Protein AF-A0A0G1UXQ9-F1 (afdb_monomer)

Foldseek 3Di:
DLVVLLVVLLVVVLVVLLVQLVVLDQPFCVPVDDDPVVVLVCLLLVLLLQPDVLVLVVLVVVVVVCVVVVHDDDSVVCVVCVRVVSVVSVVSSVSSLSSQAPDQDPDSLVSNVVDDVVVSVSNVVSVVSSVVVVLVSVLVVQLCCCCPVVVDDSVVSNVCSPVVVVVVVVVPPVDDSLVSLLCRLAVVLVVQLVVLVVVCVVCVPDPCNVVSVVSNVSSVCSNVVNVVVVPDDD

Solvent-accessible surface area (backbone atoms only — not comparable to full-atom values): 12904 Å² total; per-residue (Å²): 109,70,68,57,52,38,51,51,45,51,52,51,53,38,50,52,40,30,54,58,7,60,75,62,44,77,75,61,68,85,72,76,73,81,44,77,66,61,71,59,65,56,48,16,45,51,48,41,76,67,67,54,71,83,52,50,61,57,51,52,52,49,47,53,52,25,60,75,68,74,44,94,69,54,68,68,56,51,51,49,51,67,48,50,52,56,52,50,52,52,52,47,34,52,53,7,51,45,18,66,32,93,67,78,47,87,52,65,72,72,33,45,70,90,51,59,68,69,57,53,51,50,53,52,52,48,51,50,52,38,51,52,57,52,46,51,57,55,39,50,53,53,27,47,48,31,34,71,78,65,65,40,56,68,68,59,28,50,49,47,57,62,47,49,63,53,52,42,41,74,73,64,65,69,56,64,58,65,51,38,25,46,46,14,9,43,56,49,14,52,48,49,45,50,53,50,52,51,49,48,68,77,45,74,84,48,91,69,56,72,62,48,55,65,49,43,50,54,28,48,51,37,28,50,50,47,54,52,56,73,73,48,86,129

pLDDT: mean 86.27, std 8.97, range [47.53, 95.19]

Sequence (234 aa):
MAELLGTLAIIFVVFVVIFLGGESGFNAPLFKNLSVASFFLPFGPLLFSFAARVAVSRMVDEEREAKKTSRPFSLKGAIFWGTFVPALVYFLFVLGILGLTDNVTPEALNSLENLPSSLLAIFGILGLVTIWTSYFIIGANFREILTEDKKVRPWIASALVLILPLGLYFAGFRDFLPTLS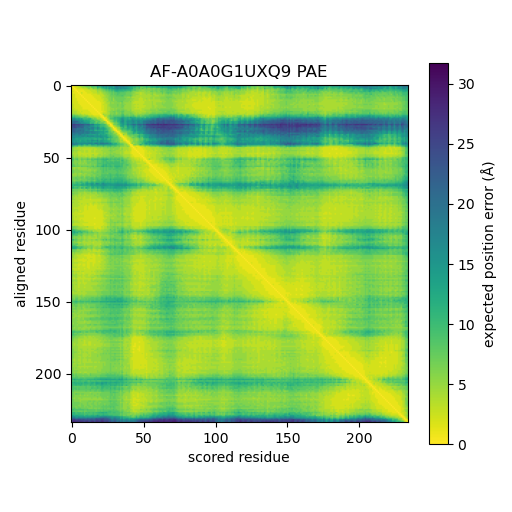FTGSVFLGLEGIFLITIWRRVFPHHPKKWLSWPLYLVFAVALLYALFQMFLPS

Organism: NCBI:txid1618666

Radius of gyration: 20.36 Å; Cα contacts (8 Å, |Δi|>4): 172; chains: 1; bounding box: 52×41×55 Å

Structure (mmCIF, N/CA/C/O backbone):
data_AF-A0A0G1UXQ9-F1
#
_entry.id   AF-A0A0G1UXQ9-F1
#
loop_
_atom_site.group_PDB
_atom_site.id
_atom_site.type_symbol
_atom_site.label_atom_id
_atom_site.label_alt_id
_atom_site.label_comp_id
_atom_site.label_asym_id
_atom_site.label_entity_id
_atom_site.label_seq_id
_atom_site.pdbx_PDB_ins_code
_atom_site.Cartn_x
_atom_site.Cartn_y
_atom_site.Cartn_z
_atom_site.occupancy
_atom_site.B_iso_or_equiv
_atom_site.auth_seq_id
_atom_site.auth_comp_id
_atom_site.auth_asym_id
_atom_site.auth_atom_id
_atom_site.pdbx_PDB_model_num
ATOM 1 N N . MET A 1 1 ? 12.482 -1.733 15.528 1.00 63.41 1 MET A N 1
ATOM 2 C CA . MET A 1 1 ? 13.718 -1.722 14.706 1.00 63.41 1 MET A CA 1
ATOM 3 C C . MET A 1 1 ? 13.472 -2.196 13.275 1.00 63.41 1 MET A C 1
ATOM 5 O O . MET A 1 1 ? 13.884 -1.491 12.369 1.00 63.41 1 MET A O 1
ATOM 9 N N . ALA A 1 2 ? 12.767 -3.313 13.049 1.00 72.06 2 ALA A N 1
ATOM 10 C CA . ALA A 1 2 ? 12.480 -3.812 11.695 1.00 72.06 2 ALA A CA 1
ATOM 11 C C . ALA A 1 2 ? 11.710 -2.812 10.798 1.00 72.06 2 ALA A C 1
ATOM 13 O O . ALA A 1 2 ? 12.084 -2.612 9.650 1.00 72.06 2 ALA A O 1
ATOM 14 N N . GLU A 1 3 ? 10.701 -2.115 11.333 1.00 76.44 3 GLU A N 1
ATOM 15 C CA . GLU A 1 3 ? 9.931 -1.103 10.579 1.00 76.44 3 GLU A CA 1
ATOM 16 C C . GLU A 1 3 ? 10.778 0.118 10.167 1.00 76.44 3 GLU A C 1
ATOM 18 O O . GLU A 1 3 ? 10.623 0.653 9.068 1.00 76.44 3 GLU A O 1
ATOM 23 N N . LEU A 1 4 ? 11.726 0.527 11.021 1.00 83.62 4 LEU A N 1
ATOM 24 C CA . LEU A 1 4 ? 12.665 1.610 10.717 1.00 83.62 4 LEU A CA 1
ATOM 25 C C . LEU A 1 4 ? 13.601 1.201 9.576 1.00 83.62 4 LEU A C 1
ATOM 27 O O . LEU A 1 4 ? 13.821 1.982 8.657 1.00 83.62 4 LEU A O 1
ATOM 31 N N . LEU A 1 5 ? 14.109 -0.034 9.616 1.00 84.69 5 LEU A N 1
ATOM 32 C CA . LEU A 1 5 ? 14.955 -0.582 8.558 1.00 84.69 5 LEU A CA 1
ATOM 33 C C . LEU A 1 5 ? 14.208 -0.627 7.220 1.00 84.69 5 LEU A C 1
ATOM 35 O O . LEU A 1 5 ? 14.744 -0.176 6.213 1.00 84.69 5 LEU A O 1
ATOM 39 N N . GLY A 1 6 ? 12.960 -1.109 7.219 1.00 84.94 6 GLY A N 1
ATOM 40 C CA . GLY A 1 6 ? 12.117 -1.134 6.022 1.00 84.94 6 GLY A CA 1
ATOM 41 C C . GLY A 1 6 ? 11.872 0.265 5.453 1.00 84.94 6 GLY A C 1
ATOM 42 O O . GLY A 1 6 ? 12.016 0.476 4.252 1.00 84.94 6 GLY A O 1
ATOM 43 N N . THR A 1 7 ? 11.581 1.241 6.315 1.00 85.75 7 THR A N 1
ATOM 44 C CA . THR A 1 7 ? 11.391 2.641 5.902 1.00 85.75 7 THR A CA 1
ATOM 45 C C . THR A 1 7 ? 12.666 3.233 5.298 1.00 85.75 7 THR A C 1
ATOM 47 O O . THR A 1 7 ? 12.617 3.836 4.228 1.00 85.75 7 THR A O 1
ATOM 50 N N . LEU A 1 8 ? 13.819 3.033 5.944 1.00 89.62 8 LEU A N 1
ATOM 51 C CA . LEU A 1 8 ? 15.109 3.508 5.438 1.00 89.62 8 LEU A CA 1
ATOM 52 C C . LEU A 1 8 ? 15.476 2.851 4.103 1.00 89.62 8 LEU A C 1
ATOM 54 O O . LEU A 1 8 ? 15.973 3.534 3.212 1.00 89.62 8 LEU A O 1
ATOM 58 N N . ALA A 1 9 ? 15.185 1.559 3.943 1.00 88.75 9 ALA A N 1
ATOM 59 C CA . ALA A 1 9 ? 15.388 0.841 2.692 1.00 88.75 9 ALA A CA 1
ATOM 60 C C . ALA A 1 9 ? 14.552 1.440 1.551 1.00 88.75 9 ALA A C 1
ATOM 62 O O . ALA A 1 9 ? 15.089 1.703 0.479 1.00 88.75 9 ALA A O 1
ATOM 63 N N . ILE A 1 10 ? 13.265 1.719 1.793 1.00 87.75 10 ILE A N 1
ATOM 64 C CA . ILE A 1 10 ? 12.387 2.353 0.798 1.00 87.75 10 ILE A CA 1
ATOM 65 C C . ILE A 1 10 ? 12.909 3.745 0.433 1.00 87.75 10 ILE A C 1
ATOM 67 O O . ILE A 1 10 ? 13.029 4.055 -0.748 1.00 87.75 10 ILE A O 1
ATOM 71 N N . ILE A 1 11 ? 13.261 4.568 1.427 1.00 91.25 11 ILE A N 1
ATOM 72 C CA . ILE A 1 11 ? 13.806 5.912 1.186 1.00 91.25 11 ILE A CA 1
ATOM 73 C C . ILE A 1 11 ? 15.089 5.833 0.358 1.00 91.25 11 ILE A C 1
ATOM 75 O O . ILE A 1 11 ? 15.245 6.606 -0.582 1.00 91.25 11 ILE A O 1
ATOM 79 N N . PHE A 1 12 ? 15.982 4.891 0.669 1.00 91.62 12 PHE A N 1
ATOM 80 C CA . PHE A 1 12 ? 17.214 4.678 -0.084 1.00 91.62 12 PHE A CA 1
ATOM 81 C C . PHE A 1 12 ? 16.938 4.305 -1.545 1.00 91.62 12 PHE A C 1
ATOM 83 O O . PHE A 1 12 ? 17.478 4.944 -2.445 1.00 91.62 12 PHE A O 1
ATOM 90 N N . VAL A 1 13 ? 16.065 3.322 -1.792 1.00 90.88 13 VAL A N 1
ATOM 91 C CA . VAL A 1 13 ? 15.695 2.902 -3.156 1.00 90.88 13 VAL A CA 1
ATOM 92 C C . VAL A 1 13 ? 15.103 4.074 -3.935 1.00 90.88 13 VAL A C 1
ATOM 94 O O . VAL A 1 13 ? 15.535 4.360 -5.048 1.00 90.88 13 VAL A O 1
ATOM 97 N N . VAL A 1 14 ? 14.150 4.788 -3.334 1.00 91.31 14 VAL A N 1
ATOM 98 C CA . VAL A 1 14 ? 13.479 5.926 -3.970 1.00 91.31 14 VAL A CA 1
ATOM 99 C C . VAL A 1 14 ? 14.470 7.050 -4.265 1.00 91.31 14 VAL A C 1
ATOM 101 O O . VAL A 1 14 ? 14.463 7.584 -5.370 1.00 91.31 14 VAL A O 1
ATOM 104 N N . PHE A 1 15 ? 15.356 7.373 -3.322 1.00 92.62 15 PHE A N 1
ATOM 105 C CA . PHE A 1 15 ? 16.394 8.383 -3.514 1.00 92.62 15 PHE A CA 1
ATOM 106 C C . PHE A 1 15 ? 17.307 8.047 -4.696 1.00 92.62 15 PHE A C 1
ATOM 108 O O . PHE A 1 15 ? 17.512 8.896 -5.561 1.00 92.62 15 PHE A O 1
ATOM 115 N N . VAL A 1 16 ? 17.811 6.811 -4.768 1.00 91.44 16 VAL A N 1
ATOM 116 C CA . VAL A 1 16 ? 18.688 6.376 -5.865 1.00 91.44 16 VAL A CA 1
ATOM 117 C C . VAL A 1 16 ? 17.954 6.431 -7.205 1.00 91.44 16 VAL A C 1
ATOM 119 O O . VAL A 1 16 ? 18.496 6.953 -8.174 1.00 91.44 16 VAL A O 1
ATOM 122 N N . VAL A 1 17 ? 16.710 5.949 -7.263 1.00 89.94 17 VAL A N 1
ATOM 123 C CA . VAL A 1 17 ? 15.909 5.948 -8.497 1.00 89.94 17 VAL A CA 1
ATOM 124 C C . VAL A 1 17 ? 15.618 7.370 -8.988 1.00 89.94 17 VAL A C 1
ATOM 126 O O . VAL A 1 17 ? 15.753 7.639 -10.178 1.00 89.94 17 VAL A O 1
ATOM 129 N N . ILE A 1 18 ? 15.279 8.300 -8.090 1.00 90.25 18 ILE A N 1
ATOM 130 C CA . ILE A 1 18 ? 15.064 9.711 -8.450 1.00 90.25 18 ILE A CA 1
ATOM 131 C C . ILE A 1 18 ? 16.361 10.357 -8.929 1.00 90.25 18 ILE A C 1
ATOM 133 O O . ILE A 1 18 ? 16.348 11.077 -9.923 1.00 90.25 18 ILE A O 1
ATOM 137 N N . PHE A 1 19 ? 17.463 10.127 -8.213 1.00 90.69 19 PHE A N 1
ATOM 138 C CA . PHE A 1 19 ? 18.750 10.734 -8.534 1.00 90.69 19 PHE A CA 1
ATOM 139 C C . PHE A 1 19 ? 19.219 10.309 -9.929 1.00 90.69 19 PHE A C 1
ATOM 141 O O . PHE A 1 19 ? 19.486 11.160 -10.772 1.00 90.69 19 PHE A O 1
ATOM 148 N N . LEU A 1 20 ? 19.212 9.002 -10.203 1.00 88.94 20 LEU A N 1
ATOM 149 C CA . LEU A 1 20 ? 19.629 8.464 -11.497 1.00 88.94 20 LEU A CA 1
ATOM 150 C C . LEU A 1 20 ? 18.658 8.848 -12.630 1.00 88.94 20 LEU A C 1
ATOM 152 O O . LEU A 1 20 ? 19.101 9.155 -13.735 1.00 88.94 20 LEU A O 1
ATOM 156 N N . GLY A 1 21 ? 17.347 8.869 -12.360 1.00 85.19 21 GLY A N 1
ATOM 157 C CA . GLY A 1 21 ? 16.332 9.286 -13.336 1.00 85.19 21 GLY A CA 1
ATOM 158 C C . GLY A 1 21 ? 16.363 10.783 -13.659 1.00 85.19 21 GLY A C 1
ATOM 159 O O . GLY A 1 21 ? 16.031 11.190 -14.769 1.00 85.19 21 GLY A O 1
ATOM 160 N N . GLY A 1 22 ? 16.790 11.620 -12.710 1.00 82.69 22 GLY A N 1
ATOM 161 C CA . GLY A 1 22 ? 16.951 13.058 -12.922 1.00 82.69 22 GLY A CA 1
ATOM 162 C C . GLY A 1 22 ? 18.112 13.401 -13.860 1.00 82.69 22 GLY A C 1
ATOM 163 O O . GLY A 1 22 ? 18.009 14.356 -14.630 1.00 82.69 22 GLY A O 1
ATOM 164 N N . GLU A 1 23 ? 19.190 12.614 -13.835 1.00 78.06 23 GLU A N 1
ATOM 165 C CA . GLU A 1 23 ? 20.362 12.804 -14.704 1.00 78.06 23 GLU A CA 1
ATOM 166 C C . GLU A 1 23 ? 20.086 12.446 -16.171 1.00 78.06 23 GLU A C 1
ATOM 168 O O . GLU A 1 23 ? 20.694 13.019 -17.075 1.00 78.06 23 GLU A O 1
ATOM 173 N N . SER A 1 24 ? 19.153 11.526 -16.420 1.00 69.56 24 SER A N 1
ATOM 174 C CA . SER A 1 24 ? 18.839 11.000 -17.757 1.00 69.56 24 SER A CA 1
ATOM 175 C C . SER A 1 24 ? 17.938 11.929 -18.588 1.00 69.56 24 SER A C 1
ATOM 177 O O . SER A 1 24 ? 17.806 11.743 -19.797 1.00 69.56 24 SER A O 1
ATOM 179 N N . GLY A 1 25 ? 17.388 12.979 -17.968 1.00 65.62 25 GLY A N 1
ATOM 180 C CA . GLY A 1 25 ? 16.484 13.935 -18.600 1.00 65.62 25 GLY A CA 1
ATOM 181 C C . GLY A 1 25 ? 15.059 13.389 -18.712 1.00 65.62 25 GLY A C 1
ATOM 182 O O . GLY A 1 25 ? 14.813 12.324 -19.267 1.00 65.62 25 GLY A O 1
ATOM 183 N N . PHE A 1 26 ? 14.083 14.138 -18.198 1.00 65.19 26 PHE A N 1
ATOM 184 C CA . PHE A 1 26 ? 12.677 13.730 -18.212 1.00 65.19 26 PHE A CA 1
ATOM 185 C C . PHE A 1 26 ? 12.066 13.841 -19.618 1.00 65.19 26 PHE A C 1
ATOM 187 O O . PHE A 1 26 ? 11.348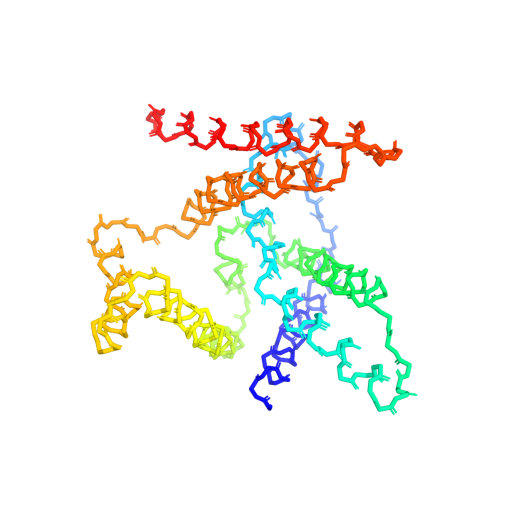 14.795 -19.919 1.00 65.19 26 PHE A O 1
ATOM 194 N N . ASN A 1 27 ? 12.277 12.845 -20.476 1.00 60.72 27 ASN A N 1
ATOM 195 C CA . ASN A 1 27 ? 11.519 12.690 -21.722 1.00 60.72 27 ASN A CA 1
ATOM 196 C C . ASN A 1 27 ? 10.187 11.980 -21.451 1.00 60.72 27 ASN A C 1
ATOM 198 O O . ASN A 1 27 ? 9.848 10.983 -22.072 1.00 60.72 27 ASN A O 1
ATOM 202 N N . ALA A 1 28 ? 9.417 12.486 -20.489 1.00 58.38 28 ALA A N 1
ATOM 203 C CA . ALA A 1 28 ? 8.231 11.799 -20.008 1.00 58.38 28 ALA A CA 1
ATOM 204 C C . ALA A 1 28 ? 7.132 11.728 -21.093 1.00 58.38 28 ALA A C 1
ATOM 206 O O . ALA A 1 28 ? 6.572 12.765 -21.467 1.00 58.38 28 ALA A O 1
ATOM 207 N N . PRO A 1 29 ? 6.693 10.532 -21.531 1.00 59.69 29 PRO A N 1
ATOM 208 C CA . PRO A 1 29 ? 5.505 10.376 -22.366 1.00 59.69 29 PRO A CA 1
ATOM 209 C C . PRO A 1 29 ? 4.200 10.522 -21.553 1.00 59.69 29 PRO A C 1
ATOM 211 O O . PRO A 1 29 ? 3.179 9.950 -21.936 1.00 59.69 29 PRO A O 1
ATOM 214 N N . LEU A 1 30 ? 4.197 11.305 -20.458 1.00 60.38 30 LEU A N 1
ATOM 215 C CA . LEU A 1 30 ? 3.092 11.422 -19.484 1.00 60.38 30 LEU A CA 1
ATOM 216 C C . LEU A 1 30 ? 1.734 11.728 -20.139 1.00 60.38 30 LEU A C 1
ATOM 218 O O . LEU A 1 30 ? 0.688 11.351 -19.621 1.00 60.38 30 LEU A O 1
ATOM 222 N N . PHE A 1 31 ? 1.761 12.407 -21.287 1.00 56.28 31 PHE A N 1
ATOM 223 C CA . PHE A 1 31 ? 0.573 12.872 -21.998 1.00 56.28 31 PHE A CA 1
ATOM 224 C C . PHE A 1 31 ? 0.353 12.197 -23.356 1.00 56.28 31 PHE A C 1
ATOM 226 O O . PHE A 1 31 ? -0.619 12.522 -24.033 1.00 56.28 31 PHE A O 1
ATOM 233 N N . LYS A 1 32 ? 1.219 11.268 -23.787 1.00 60.97 32 LYS A N 1
ATOM 234 C CA . LYS A 1 32 ? 1.171 10.760 -25.170 1.00 60.97 32 LYS A CA 1
ATOM 235 C C . LYS A 1 32 ? 0.002 9.809 -25.455 1.00 60.97 32 LYS A C 1
ATOM 237 O O . LYS A 1 32 ? -0.319 9.647 -26.621 1.00 60.97 32 LYS A O 1
ATOM 242 N N . ASN A 1 33 ? -0.660 9.239 -24.438 1.00 58.75 33 ASN A N 1
ATOM 243 C CA . ASN A 1 33 ? -1.767 8.278 -24.603 1.00 58.75 33 ASN A CA 1
ATOM 244 C C . ASN A 1 33 ? -2.824 8.362 -23.476 1.00 58.75 33 ASN A C 1
ATOM 246 O O . ASN A 1 33 ? -3.207 7.354 -22.870 1.00 58.75 33 ASN A O 1
ATOM 250 N N . LEU A 1 34 ? -3.304 9.570 -23.162 1.00 60.88 34 LEU A N 1
ATOM 251 C CA . LEU A 1 34 ? -4.408 9.741 -22.214 1.00 60.88 34 LEU A CA 1
ATOM 252 C C . LEU A 1 34 ? -5.741 9.376 -22.881 1.00 60.88 34 LEU A C 1
ATOM 254 O O . LEU A 1 34 ? -6.361 10.195 -23.555 1.00 60.88 34 LEU A O 1
ATOM 258 N N . SER A 1 35 ? -6.193 8.142 -22.670 1.00 69.06 35 SER A N 1
ATOM 259 C CA . SER A 1 35 ? -7.577 7.748 -22.924 1.00 69.06 35 SER A CA 1
ATOM 260 C C . SER A 1 35 ? -8.356 7.705 -21.609 1.00 69.06 35 SER A C 1
ATOM 262 O O . SER A 1 35 ? -7.780 7.503 -20.537 1.00 69.06 35 SER A O 1
ATOM 264 N N . VAL A 1 36 ? -9.681 7.850 -21.677 1.00 65.69 36 VAL A N 1
ATOM 265 C CA . VAL A 1 36 ? -10.550 7.702 -20.496 1.00 65.69 36 VAL A CA 1
ATOM 266 C C . VAL A 1 36 ? -10.372 6.313 -19.867 1.00 65.69 36 VAL A C 1
ATOM 268 O O . VAL A 1 36 ? -10.344 6.196 -18.647 1.00 65.69 36 VAL A O 1
ATOM 271 N N . ALA A 1 37 ? -10.151 5.272 -20.675 1.00 63.38 37 ALA A N 1
ATOM 272 C CA . ALA A 1 37 ? -9.854 3.925 -20.187 1.00 63.38 37 ALA A CA 1
ATOM 273 C C . ALA A 1 37 ? -8.508 3.851 -19.434 1.00 63.38 37 ALA A C 1
ATOM 275 O O . ALA A 1 37 ? -8.421 3.188 -18.402 1.00 63.38 37 ALA A O 1
ATOM 276 N N . SER A 1 38 ? -7.490 4.598 -19.881 1.00 66.38 38 SER A N 1
ATOM 277 C CA . SER A 1 38 ? -6.176 4.698 -19.220 1.00 66.38 38 SER A CA 1
ATOM 278 C C . SER A 1 38 ? -6.276 5.276 -17.805 1.00 66.38 38 SER A C 1
ATOM 280 O O . SER A 1 38 ? -5.475 4.930 -16.943 1.00 66.38 38 SER A O 1
ATOM 282 N N . PHE A 1 39 ? -7.267 6.138 -17.553 1.00 66.69 39 PHE A N 1
ATOM 283 C CA . PHE A 1 39 ? -7.489 6.750 -16.241 1.00 66.69 39 PHE A CA 1
ATOM 284 C C . PHE A 1 39 ? -8.082 5.768 -15.217 1.00 66.69 39 PHE A C 1
ATOM 286 O O . PHE A 1 39 ? -7.761 5.842 -14.033 1.00 66.69 39 PHE A O 1
ATOM 293 N N . PHE A 1 40 ? -8.921 4.828 -15.665 1.00 66.00 40 PHE A N 1
ATOM 294 C CA . PHE A 1 40 ? -9.553 3.826 -14.795 1.00 66.00 40 PHE A CA 1
ATOM 295 C C . PHE A 1 40 ? -8.730 2.533 -14.646 1.00 66.00 40 PHE A C 1
ATOM 297 O O . PHE A 1 40 ? -8.937 1.788 -13.689 1.00 66.00 40 PHE A O 1
ATOM 304 N N . LEU A 1 41 ? -7.766 2.286 -15.541 1.00 62.88 41 LEU A N 1
ATOM 305 C CA . LEU A 1 41 ? -6.914 1.091 -15.546 1.00 62.88 41 LEU A CA 1
ATOM 306 C C . LEU A 1 41 ? -6.119 0.842 -14.243 1.00 62.88 41 LEU A C 1
ATOM 308 O O . LEU A 1 41 ? -6.137 -0.295 -13.772 1.00 62.88 41 LEU A O 1
ATOM 312 N N . PRO A 1 42 ? -5.465 1.833 -13.600 1.00 73.19 42 PRO A N 1
ATOM 313 C CA . PRO A 1 42 ? -4.650 1.582 -12.407 1.00 73.19 42 PRO A CA 1
ATOM 314 C C . PRO A 1 42 ? -5.438 1.655 -11.089 1.00 73.19 42 PRO A C 1
ATOM 316 O O . PRO A 1 42 ? -4.836 1.748 -10.018 1.00 73.19 42 PRO A O 1
ATOM 319 N N . PHE A 1 43 ? -6.773 1.622 -11.121 1.00 81.06 43 PHE A N 1
ATOM 320 C CA . PHE A 1 43 ? -7.571 1.877 -9.922 1.00 81.06 43 PHE A CA 1
ATOM 321 C C . PHE A 1 43 ? -7.332 0.846 -8.801 1.00 81.06 43 PHE A C 1
ATOM 323 O O . PHE A 1 43 ? -7.131 1.220 -7.645 1.00 81.06 43 PHE A O 1
ATOM 330 N N . GLY A 1 44 ? -7.290 -0.444 -9.144 1.00 88.00 44 GLY A N 1
ATOM 331 C CA . GLY A 1 44 ? -7.037 -1.528 -8.189 1.00 88.00 44 GLY A CA 1
ATOM 332 C C . GLY A 1 44 ? -5.655 -1.440 -7.526 1.00 88.00 44 GLY A C 1
ATOM 333 O O . GLY A 1 44 ? -5.591 -1.369 -6.298 1.00 88.00 44 GLY A O 1
ATOM 334 N N . PRO A 1 45 ? -4.550 -1.370 -8.296 1.00 88.88 45 PRO A N 1
ATOM 335 C CA . PRO A 1 45 ? -3.206 -1.212 -7.738 1.00 88.88 45 PRO A CA 1
ATOM 336 C C . PRO A 1 45 ? -3.047 0.044 -6.876 1.00 88.88 45 PRO A C 1
ATOM 338 O O . PRO A 1 45 ? -2.399 -0.014 -5.831 1.00 88.88 45 PRO A O 1
ATOM 341 N N . LEU A 1 46 ? -3.676 1.164 -7.256 1.00 89.12 46 LEU A N 1
ATOM 342 C CA . LEU A 1 46 ? -3.658 2.386 -6.450 1.00 89.12 46 LEU A CA 1
ATOM 343 C C . LEU A 1 46 ? -4.390 2.195 -5.120 1.00 89.12 46 LEU A C 1
ATOM 345 O O . LEU A 1 46 ? -3.812 2.491 -4.074 1.00 89.12 46 LEU A O 1
ATOM 349 N N . LEU A 1 47 ? -5.612 1.645 -5.128 1.00 89.12 47 LEU A N 1
ATOM 350 C CA . LEU A 1 47 ? -6.319 1.315 -3.886 1.00 89.12 47 LEU A CA 1
ATOM 351 C C . LEU A 1 47 ? -5.490 0.390 -2.995 1.00 89.12 47 LEU A C 1
ATOM 353 O O . LEU A 1 47 ? -5.411 0.617 -1.788 1.00 89.12 47 LEU A O 1
ATOM 357 N N . PHE A 1 48 ? -4.853 -0.620 -3.591 1.00 90.00 48 PHE A N 1
ATOM 358 C CA . PHE A 1 48 ? -3.980 -1.536 -2.871 1.00 90.00 48 PHE A CA 1
ATOM 359 C C . PHE A 1 48 ? -2.779 -0.818 -2.244 1.00 90.00 48 PHE A C 1
ATOM 361 O O . PHE A 1 48 ? -2.489 -1.037 -1.071 1.00 90.00 48 PHE A O 1
ATOM 368 N N . SER A 1 49 ? -2.115 0.085 -2.974 1.00 89.81 49 SER A N 1
ATOM 369 C CA . SER A 1 49 ? -0.959 0.835 -2.455 1.00 89.81 49 SER A CA 1
ATOM 370 C C . SER A 1 49 ? -1.296 1.740 -1.263 1.00 89.81 49 SER A C 1
ATOM 372 O O . SER A 1 49 ? -0.444 1.985 -0.415 1.00 89.81 49 SER A O 1
ATOM 374 N N . PHE A 1 50 ? -2.551 2.190 -1.154 1.00 88.94 50 PHE A N 1
ATOM 375 C CA . PHE A 1 50 ? -3.039 3.014 -0.044 1.00 88.94 50 PHE A CA 1
ATOM 376 C C . PHE A 1 50 ? -3.776 2.206 1.040 1.00 88.94 50 PHE A C 1
ATOM 378 O O . PHE A 1 50 ? -4.413 2.777 1.931 1.00 88.94 50 PHE A O 1
ATOM 385 N N . ALA A 1 51 ? -3.686 0.874 1.006 1.00 87.06 51 ALA A N 1
ATOM 386 C CA . ALA A 1 51 ? -4.311 -0.001 1.988 1.00 87.06 51 ALA A CA 1
ATOM 387 C C . ALA A 1 51 ? -3.577 0.052 3.338 1.00 87.06 51 ALA A C 1
ATOM 389 O O . ALA A 1 51 ? -2.629 -0.687 3.586 1.00 87.06 51 ALA A O 1
ATOM 390 N N . ALA A 1 52 ? -4.036 0.918 4.244 1.00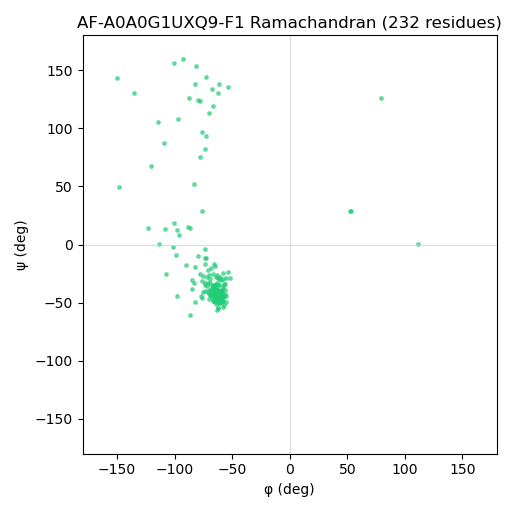 82.12 52 ALA A N 1
ATOM 391 C CA . ALA A 1 52 ? -3.382 1.134 5.541 1.00 82.12 52 ALA A CA 1
ATOM 392 C C . ALA A 1 52 ? -4.298 0.909 6.759 1.00 82.12 52 ALA A C 1
ATOM 394 O O . ALA A 1 52 ? -3.945 1.290 7.876 1.00 82.12 52 ALA A O 1
ATOM 395 N N . ARG A 1 53 ? -5.473 0.273 6.600 1.00 82.50 53 ARG A N 1
ATOM 396 C CA . ARG A 1 53 ? -6.445 0.121 7.707 1.00 82.50 53 ARG A CA 1
ATOM 397 C C . ARG A 1 53 ? -5.845 -0.564 8.935 1.00 82.50 53 ARG A C 1
ATOM 399 O O . ARG A 1 53 ? -6.138 -0.157 10.055 1.00 82.50 53 ARG A O 1
ATOM 406 N N . VAL A 1 54 ? -4.996 -1.573 8.741 1.00 78.44 54 VAL A N 1
ATOM 407 C CA . VAL A 1 54 ? -4.353 -2.311 9.843 1.00 78.44 54 VAL A CA 1
ATOM 408 C C . VAL A 1 54 ? -3.540 -1.408 10.781 1.00 78.44 54 VAL A C 1
ATOM 410 O O . VAL A 1 54 ? -3.389 -1.734 11.955 1.00 78.44 54 VAL A O 1
ATOM 413 N N . ALA A 1 55 ? -3.072 -0.249 10.304 1.00 81.75 55 ALA A N 1
ATOM 414 C CA . ALA A 1 55 ? -2.367 0.729 11.126 1.00 81.75 55 ALA A CA 1
ATOM 415 C C . ALA A 1 55 ? -3.313 1.575 11.999 1.00 81.75 55 ALA A C 1
ATOM 417 O O . ALA A 1 55 ? -2.906 2.041 13.060 1.00 81.75 55 ALA A O 1
ATOM 418 N N . VAL A 1 56 ? -4.582 1.743 11.605 1.00 81.94 56 VAL A N 1
ATOM 419 C CA . VAL A 1 56 ? -5.534 2.635 12.290 1.00 81.94 56 VAL A CA 1
ATOM 420 C C . VAL A 1 56 ? -5.783 2.193 13.730 1.00 81.94 56 VAL A C 1
ATOM 422 O O . VAL A 1 56 ? -5.767 3.035 14.623 1.00 81.94 56 VAL A O 1
ATOM 425 N N . SER A 1 57 ? -5.963 0.891 13.983 1.00 78.81 57 SER A N 1
ATOM 426 C CA . SER A 1 57 ? -6.168 0.384 15.348 1.00 78.81 57 SER A CA 1
ATOM 427 C C . SER A 1 57 ? -4.976 0.711 16.249 1.00 78.81 57 SER A C 1
ATOM 429 O O . SER A 1 57 ? -5.158 1.286 17.319 1.00 78.81 57 SER A O 1
ATOM 431 N N . ARG A 1 58 ? -3.751 0.468 15.762 1.00 81.81 58 ARG A N 1
ATOM 432 C CA . ARG A 1 58 ? -2.517 0.798 16.493 1.00 81.81 58 ARG A CA 1
ATOM 433 C C . ARG A 1 58 ? -2.383 2.299 16.757 1.00 81.81 58 ARG A C 1
ATOM 435 O O . ARG A 1 58 ? -1.971 2.693 17.839 1.00 81.81 58 ARG A O 1
ATOM 442 N N . MET A 1 59 ? -2.769 3.144 15.799 1.00 86.69 59 MET A N 1
ATOM 443 C CA . MET A 1 59 ? -2.756 4.602 15.972 1.00 86.69 59 MET A CA 1
ATOM 444 C C . MET A 1 59 ? -3.764 5.087 17.021 1.00 86.69 59 MET A C 1
ATOM 446 O O . MET A 1 59 ? -3.495 6.057 17.727 1.00 86.69 59 MET A O 1
ATOM 450 N N . VAL A 1 60 ? -4.927 4.439 17.120 1.00 86.88 60 VAL A N 1
ATOM 451 C CA . VAL A 1 60 ? -5.931 4.748 18.150 1.00 86.88 60 VAL A CA 1
ATOM 452 C C . VAL A 1 60 ? -5.440 4.317 19.532 1.00 86.88 60 VAL A C 1
ATOM 454 O O . VAL A 1 60 ? -5.649 5.044 20.504 1.00 86.88 60 VAL A O 1
ATOM 457 N N . ASP A 1 61 ? -4.770 3.171 19.631 1.00 86.88 61 ASP A N 1
ATOM 458 C CA . ASP A 1 61 ? -4.164 2.727 20.888 1.00 86.88 61 ASP A CA 1
ATOM 459 C C . ASP A 1 61 ? -3.036 3.671 21.332 1.00 86.88 61 ASP A C 1
ATOM 461 O O . ASP A 1 61 ? -3.011 4.086 22.491 1.00 86.88 61 ASP A O 1
ATOM 465 N N . GLU A 1 62 ? -2.193 4.126 20.401 1.00 88.31 62 GLU A N 1
ATOM 466 C CA . GLU A 1 62 ? -1.167 5.140 20.676 1.00 88.31 62 GLU A CA 1
ATOM 467 C C . GLU A 1 62 ? -1.785 6.475 21.131 1.00 88.31 62 GLU A C 1
ATOM 469 O O . GLU A 1 62 ? -1.311 7.086 22.087 1.00 88.31 62 GLU A O 1
ATOM 474 N N . GLU A 1 63 ? -2.895 6.920 20.523 1.00 90.69 63 GLU A N 1
ATOM 475 C CA . GLU A 1 63 ? -3.615 8.116 20.986 1.00 90.69 63 GLU A CA 1
ATOM 476 C C . GLU A 1 63 ? -4.114 7.953 22.433 1.00 90.69 63 GLU A C 1
ATOM 478 O O . GLU A 1 63 ? -4.052 8.897 23.230 1.00 90.69 63 GLU A O 1
ATOM 483 N N . ARG A 1 64 ? -4.621 6.767 22.791 1.00 90.12 64 ARG A N 1
ATOM 484 C CA . ARG A 1 64 ? -5.095 6.474 24.152 1.00 90.12 64 ARG A CA 1
ATOM 485 C C . ARG A 1 64 ? -3.950 6.508 25.161 1.00 90.12 64 ARG A C 1
ATOM 487 O O . ARG A 1 64 ? -4.116 7.105 26.224 1.00 90.12 64 ARG A O 1
ATOM 494 N N . GLU A 1 65 ? -2.804 5.919 24.835 1.00 91.44 65 GLU A N 1
ATOM 495 C CA . GLU A 1 65 ? -1.610 5.942 25.691 1.00 91.44 65 GLU A CA 1
ATOM 496 C C . GLU A 1 65 ? -1.014 7.353 25.819 1.00 91.44 65 GLU A C 1
ATOM 498 O O . GLU A 1 65 ? -0.678 7.798 26.923 1.00 91.44 65 GLU A O 1
ATOM 503 N N . ALA A 1 66 ? -0.976 8.122 24.729 1.00 90.88 66 ALA A N 1
ATOM 504 C CA . ALA A 1 66 ? -0.545 9.517 24.754 1.00 90.88 66 ALA A CA 1
ATOM 505 C C . ALA A 1 66 ? -1.438 10.379 25.664 1.00 90.88 66 ALA A C 1
ATOM 507 O O . ALA A 1 66 ? -0.926 11.175 26.451 1.00 90.88 66 ALA A O 1
ATOM 508 N N . LYS A 1 67 ? -2.764 10.167 25.641 1.00 90.00 67 LYS A N 1
ATOM 509 C CA . LYS A 1 67 ? -3.704 10.845 26.553 1.00 90.00 67 LYS A CA 1
ATOM 510 C C . LYS A 1 67 ? -3.473 10.483 28.020 1.00 90.00 67 LYS A C 1
ATOM 512 O O . LYS A 1 67 ? -3.548 11.369 28.864 1.00 90.00 67 LYS A O 1
ATOM 517 N N . LYS A 1 68 ? -3.165 9.218 28.335 1.00 91.69 68 LYS A N 1
ATOM 518 C CA . LYS A 1 68 ? -2.836 8.791 29.711 1.00 91.69 68 LYS A CA 1
ATOM 519 C C . LYS A 1 68 ? -1.541 9.422 30.222 1.00 91.69 68 LYS A C 1
ATOM 521 O O . LYS A 1 68 ? -1.429 9.719 31.405 1.00 91.69 68 LYS A O 1
ATOM 526 N N . THR A 1 69 ? -0.571 9.618 29.334 1.00 90.56 69 THR A N 1
ATOM 527 C CA . THR A 1 69 ? 0.762 10.150 29.657 1.00 90.56 69 THR A CA 1
ATOM 528 C C . THR A 1 69 ? 0.892 11.660 29.425 1.00 90.56 69 THR A C 1
ATOM 530 O O . THR A 1 69 ? 1.996 12.195 29.514 1.00 90.56 69 THR A O 1
ATOM 533 N N . SER A 1 70 ? -0.216 12.356 29.130 1.00 88.69 70 SER A N 1
ATOM 534 C CA . SER A 1 70 ? -0.261 13.789 28.784 1.00 88.69 70 SER A CA 1
ATOM 535 C C . SER A 1 70 ? 0.704 14.191 27.659 1.00 88.69 70 SER A C 1
ATOM 537 O O . SER A 1 70 ? 1.171 15.330 27.598 1.00 88.69 70 SER A O 1
ATOM 539 N N . ARG A 1 71 ? 1.015 13.260 26.749 1.00 89.62 71 ARG A N 1
ATOM 540 C CA . ARG A 1 71 ? 1.848 13.520 25.573 1.00 89.62 71 ARG A CA 1
ATOM 541 C C . ARG A 1 71 ? 1.002 14.136 24.455 1.00 89.62 71 ARG A C 1
ATOM 543 O O . ARG A 1 71 ? -0.111 13.669 24.202 1.00 89.62 71 ARG A O 1
ATOM 550 N N . PRO A 1 72 ? 1.511 15.154 23.741 1.00 85.75 72 PRO A N 1
ATOM 551 C CA . PRO A 1 72 ? 0.806 15.714 22.600 1.00 85.75 72 PRO A CA 1
ATOM 552 C C . PRO A 1 72 ? 0.810 14.707 21.443 1.00 85.75 72 PRO A C 1
ATOM 554 O O . PRO A 1 72 ? 1.851 14.424 20.857 1.00 85.75 72 PRO A O 1
ATOM 557 N N . PHE A 1 73 ? -0.364 14.183 21.092 1.00 90.12 73 PHE A N 1
ATOM 558 C CA . PHE A 1 73 ? -0.552 13.333 19.918 1.00 90.12 73 PHE A CA 1
ATOM 559 C C . PHE A 1 73 ? -1.815 13.751 19.164 1.00 90.12 73 PHE A C 1
ATOM 561 O O . PHE A 1 73 ? -2.885 13.906 19.751 1.00 90.12 73 PHE A O 1
ATOM 568 N N . SER A 1 74 ? -1.693 13.938 17.848 1.00 89.75 74 SER A N 1
ATOM 569 C CA . SER A 1 74 ? -2.810 14.309 16.977 1.00 89.75 74 SER A CA 1
ATOM 570 C C . SER A 1 74 ? -3.100 13.184 15.996 1.00 89.75 74 SER A C 1
ATOM 572 O O . SER A 1 74 ? -2.394 13.025 15.000 1.00 89.75 74 SER A O 1
ATOM 574 N N . LEU A 1 75 ? -4.190 12.449 16.233 1.00 89.31 75 LEU A N 1
ATOM 575 C CA . LEU A 1 75 ? -4.626 11.375 15.339 1.00 89.31 75 LEU A CA 1
ATOM 576 C C . LEU A 1 75 ? -4.893 11.896 13.916 1.00 89.31 75 LEU A C 1
ATOM 578 O O . LEU A 1 75 ? -4.508 11.267 12.936 1.00 89.31 75 LEU A O 1
ATOM 582 N N . LYS A 1 76 ? -5.490 13.089 13.790 1.00 89.25 76 LYS A N 1
ATOM 583 C CA . LYS A 1 76 ? -5.744 13.727 12.486 1.00 89.25 76 LYS A CA 1
ATOM 584 C C . LYS A 1 76 ? -4.447 14.055 11.745 1.00 89.25 76 LYS A C 1
ATOM 586 O O . LYS A 1 76 ? -4.367 13.823 10.543 1.00 89.25 76 LYS A O 1
ATOM 591 N N . GLY A 1 77 ? -3.450 14.584 12.459 1.00 91.19 77 GLY A N 1
ATOM 592 C CA . GLY A 1 77 ? -2.139 14.889 11.887 1.00 91.19 77 GLY A CA 1
ATOM 593 C C . GLY A 1 77 ? -1.414 13.625 11.435 1.00 91.19 77 GLY A C 1
ATOM 594 O O . GLY A 1 77 ? -0.890 13.588 10.326 1.00 91.19 77 GLY A O 1
ATOM 595 N N . ALA A 1 78 ? -1.462 12.571 12.250 1.00 91.19 78 ALA A N 1
ATOM 596 C CA . ALA A 1 78 ? -0.867 11.284 11.919 1.00 91.19 78 ALA A CA 1
ATOM 597 C C . ALA A 1 78 ? -1.521 10.642 10.680 1.00 91.19 78 ALA A C 1
ATOM 599 O O . ALA A 1 78 ? -0.806 10.162 9.808 1.00 91.19 78 ALA A O 1
ATOM 600 N N . ILE A 1 79 ? -2.854 10.703 10.543 1.00 90.50 79 ILE A N 1
ATOM 601 C CA . ILE A 1 79 ? -3.557 10.219 9.338 1.00 90.50 79 ILE A CA 1
ATOM 602 C C . ILE A 1 79 ? -3.156 11.038 8.105 1.00 90.50 79 ILE A C 1
ATOM 604 O O . ILE A 1 79 ? -2.878 10.466 7.051 1.00 90.50 79 ILE A O 1
ATOM 608 N N . PHE A 1 80 ? -3.113 12.369 8.225 1.00 92.44 80 PHE A N 1
ATOM 609 C CA . PHE A 1 80 ? -2.761 13.244 7.108 1.00 92.44 80 PHE A CA 1
ATOM 610 C C . PHE A 1 80 ? -1.337 12.977 6.613 1.00 92.44 80 PHE A C 1
ATOM 612 O O . PHE A 1 80 ? -1.152 12.653 5.444 1.00 92.44 80 PHE A O 1
ATOM 619 N N . TRP A 1 81 ? -0.340 13.040 7.500 1.00 92.31 81 TRP A N 1
ATOM 620 C CA . TRP A 1 81 ? 1.058 12.805 7.130 1.00 92.31 81 TRP A CA 1
ATOM 621 C C . TRP A 1 81 ? 1.319 11.353 6.727 1.00 92.31 81 TRP A C 1
ATOM 623 O O . TRP A 1 81 ? 2.043 11.117 5.763 1.00 92.31 81 TRP A O 1
ATOM 633 N N . GLY A 1 82 ? 0.665 10.395 7.388 1.00 89.38 82 GLY A N 1
ATOM 634 C CA . GLY A 1 82 ? 0.730 8.976 7.038 1.00 89.38 82 GLY A CA 1
ATOM 635 C C . GLY A 1 82 ? 0.122 8.644 5.674 1.00 89.38 82 GLY A C 1
ATOM 636 O O . GLY A 1 82 ? 0.449 7.608 5.116 1.00 89.38 82 GLY A O 1
ATOM 637 N N . THR A 1 83 ? -0.714 9.521 5.110 1.00 91.12 83 THR A N 1
ATOM 638 C CA . THR A 1 83 ? -1.244 9.374 3.743 1.00 91.12 83 THR A CA 1
ATOM 639 C C . THR A 1 83 ? -0.442 10.203 2.740 1.00 91.12 83 THR A C 1
ATOM 641 O O . THR A 1 83 ? -0.093 9.725 1.662 1.00 91.12 83 THR A O 1
ATOM 644 N N . PHE A 1 84 ? -0.121 11.450 3.095 1.00 94.06 84 PHE A N 1
ATOM 645 C CA . PHE A 1 84 ? 0.530 12.406 2.205 1.00 94.06 84 PHE A CA 1
ATOM 646 C C . PHE A 1 84 ? 1.988 12.043 1.907 1.00 94.06 84 PHE A C 1
ATOM 648 O O . PHE A 1 84 ? 2.402 12.115 0.752 1.00 94.06 84 PHE A O 1
ATOM 655 N N . VAL A 1 85 ? 2.764 11.620 2.914 1.00 93.06 85 VAL A N 1
ATOM 656 C CA . VAL A 1 85 ? 4.178 11.263 2.708 1.00 93.06 85 VAL A CA 1
ATOM 657 C C . VAL A 1 85 ? 4.313 10.050 1.781 1.00 93.06 85 VAL A C 1
ATOM 659 O O . VAL A 1 85 ? 5.042 10.175 0.799 1.00 93.06 85 VAL A O 1
ATOM 662 N N . PRO A 1 86 ? 3.597 8.921 1.983 1.00 91.88 86 PRO A N 1
ATOM 663 C CA . PRO A 1 86 ? 3.655 7.809 1.033 1.00 91.88 86 PRO A CA 1
ATOM 664 C C . PRO A 1 86 ? 3.197 8.190 -0.375 1.00 91.88 86 PRO A C 1
ATOM 666 O O . PRO A 1 86 ? 3.852 7.808 -1.340 1.00 91.88 86 PRO A O 1
ATOM 669 N N . ALA A 1 87 ? 2.137 8.999 -0.507 1.00 93.38 87 ALA A N 1
ATOM 670 C CA . ALA A 1 87 ? 1.683 9.479 -1.812 1.00 93.38 87 ALA A CA 1
ATOM 671 C C . ALA A 1 87 ? 2.772 10.281 -2.544 1.00 93.38 87 ALA A C 1
ATOM 673 O O . ALA A 1 87 ? 3.008 10.067 -3.733 1.00 93.38 87 ALA A O 1
ATOM 674 N N . LEU A 1 88 ? 3.463 11.175 -1.828 1.00 93.81 88 LEU A N 1
ATOM 675 C CA . LEU A 1 88 ? 4.573 11.949 -2.376 1.00 93.81 88 LEU A CA 1
ATOM 676 C C . LEU A 1 88 ? 5.749 11.046 -2.767 1.00 93.81 88 LEU A C 1
ATOM 678 O O . LEU A 1 88 ? 6.303 11.203 -3.851 1.00 93.81 88 LEU A O 1
ATOM 682 N N . VAL A 1 89 ? 6.106 10.078 -1.921 1.00 92.69 89 VAL A N 1
ATOM 683 C CA . VAL A 1 89 ? 7.172 9.105 -2.201 1.00 92.69 89 VAL A CA 1
ATOM 684 C C . VAL A 1 89 ? 6.852 8.284 -3.453 1.00 92.69 89 VAL A C 1
ATOM 686 O O . VAL A 1 89 ? 7.720 8.136 -4.309 1.00 92.69 89 VAL A O 1
ATOM 689 N N . TYR A 1 90 ? 5.613 7.808 -3.609 1.00 91.56 90 TYR A N 1
ATOM 690 C CA . TYR A 1 90 ? 5.176 7.098 -4.816 1.00 91.56 90 TYR A CA 1
ATOM 691 C C . TYR A 1 90 ? 5.248 7.978 -6.058 1.00 91.56 90 TYR A C 1
ATOM 693 O O . TYR A 1 90 ? 5.763 7.540 -7.083 1.00 91.56 90 TYR A O 1
ATOM 701 N N . PHE A 1 91 ? 4.783 9.223 -5.966 1.00 90.81 91 PHE A N 1
ATOM 702 C CA . PHE A 1 91 ? 4.851 10.161 -7.080 1.00 90.81 91 PHE A CA 1
ATOM 703 C C . PHE A 1 91 ? 6.298 10.412 -7.527 1.00 90.81 91 PHE A C 1
ATOM 705 O O . PHE A 1 91 ? 6.603 10.307 -8.713 1.00 90.81 91 PHE A O 1
ATOM 712 N N . LEU A 1 92 ? 7.204 10.679 -6.582 1.00 90.81 92 LEU A N 1
ATOM 713 C CA . LEU A 1 92 ? 8.617 10.896 -6.891 1.00 90.81 92 LEU A CA 1
ATOM 714 C C . LEU A 1 92 ? 9.285 9.634 -7.456 1.00 90.81 92 LEU A C 1
ATOM 716 O O . LEU A 1 92 ? 10.058 9.728 -8.406 1.00 90.81 92 LEU A O 1
ATOM 720 N N . PHE A 1 93 ? 8.957 8.456 -6.922 1.00 91.00 93 PHE A N 1
ATOM 721 C CA . PHE A 1 93 ? 9.443 7.184 -7.454 1.00 91.00 93 PHE A CA 1
ATOM 722 C C . PHE A 1 93 ? 9.015 6.975 -8.912 1.00 91.00 93 PHE A C 1
ATOM 724 O O . PHE A 1 93 ? 9.850 6.635 -9.745 1.00 91.00 93 PHE A O 1
ATOM 731 N N . VAL A 1 94 ? 7.745 7.242 -9.239 1.00 88.81 94 VAL A N 1
ATOM 732 C CA . VAL A 1 94 ? 7.233 7.162 -10.617 1.00 88.81 94 VAL A CA 1
ATOM 733 C C . VAL A 1 94 ? 7.996 8.108 -11.543 1.00 88.81 94 VAL A C 1
ATOM 735 O O . VAL A 1 94 ? 8.393 7.690 -12.627 1.00 88.81 94 VAL A O 1
ATOM 738 N N . LEU A 1 95 ? 8.255 9.351 -11.119 1.00 86.88 95 LEU A N 1
ATOM 739 C CA . LEU A 1 95 ? 9.066 10.284 -11.908 1.00 86.88 95 LEU A CA 1
ATOM 740 C C . LEU A 1 95 ? 10.482 9.749 -12.151 1.00 86.88 95 LEU A C 1
ATOM 742 O O . LEU A 1 95 ? 10.964 9.824 -13.276 1.00 86.88 95 LEU A O 1
ATOM 746 N N . GLY A 1 96 ? 11.127 9.183 -11.127 1.00 89.06 96 GLY A N 1
ATOM 747 C CA . GLY A 1 96 ? 12.456 8.589 -11.266 1.00 89.06 96 GLY A CA 1
ATOM 748 C C . GLY A 1 96 ? 12.480 7.421 -12.257 1.00 89.06 96 GLY A C 1
ATOM 749 O O . GLY A 1 96 ? 13.325 7.397 -13.145 1.00 89.06 96 GLY A O 1
ATOM 750 N N . ILE A 1 97 ? 11.511 6.501 -12.180 1.00 87.88 97 ILE A N 1
ATOM 751 C CA . ILE A 1 97 ? 11.397 5.380 -13.131 1.00 87.88 97 ILE A CA 1
ATOM 752 C C . ILE A 1 97 ? 11.198 5.875 -14.568 1.00 87.88 97 ILE A C 1
ATOM 754 O O . ILE A 1 97 ? 11.869 5.388 -15.473 1.00 87.88 97 ILE A O 1
ATOM 758 N N . LEU A 1 98 ? 10.323 6.862 -14.775 1.00 85.75 98 LEU A N 1
ATOM 759 C CA . LEU A 1 98 ? 10.068 7.436 -16.101 1.00 85.75 98 LEU A CA 1
ATOM 760 C C . LEU A 1 98 ? 11.258 8.224 -16.665 1.00 85.75 98 LEU A C 1
ATOM 762 O O . LEU A 1 98 ? 11.310 8.445 -17.869 1.00 85.75 98 LEU A O 1
ATOM 766 N N . GLY A 1 99 ? 12.189 8.670 -15.817 1.00 84.75 99 GLY A N 1
ATOM 767 C CA . GLY A 1 99 ? 13.471 9.215 -16.266 1.00 84.75 99 GLY A CA 1
ATOM 768 C C . GLY A 1 99 ? 14.452 8.125 -16.712 1.00 84.75 99 GLY A C 1
ATOM 769 O O . GLY A 1 99 ? 15.237 8.345 -17.625 1.00 84.75 99 GLY A O 1
ATOM 770 N N . LEU A 1 100 ? 14.386 6.935 -16.104 1.00 85.50 100 LEU A N 1
ATOM 771 C CA . LEU A 1 100 ? 15.337 5.842 -16.336 1.00 85.50 100 LEU A CA 1
ATOM 772 C C . LEU A 1 100 ? 15.015 4.954 -17.542 1.00 85.50 100 LEU A C 1
ATOM 774 O O . LEU A 1 100 ? 15.930 4.367 -18.124 1.00 85.50 100 LEU A O 1
ATOM 778 N N . THR A 1 101 ? 13.737 4.792 -17.888 1.00 83.88 101 THR A N 1
ATOM 779 C CA . THR A 1 101 ? 13.323 3.937 -19.005 1.00 83.88 101 THR A CA 1
ATOM 780 C C . THR A 1 101 ? 12.044 4.429 -19.671 1.00 83.88 101 THR A C 1
ATOM 782 O O . THR A 1 101 ? 11.102 4.865 -19.008 1.00 83.88 101 THR A O 1
ATOM 785 N N . ASP A 1 102 ? 11.987 4.274 -20.993 1.00 77.94 102 ASP A N 1
ATOM 786 C CA . ASP A 1 102 ? 10.779 4.507 -21.790 1.00 77.94 102 ASP A CA 1
ATOM 787 C C . ASP A 1 102 ? 9.826 3.295 -21.782 1.00 77.94 102 ASP A C 1
ATOM 789 O O . ASP A 1 102 ? 8.634 3.432 -22.063 1.00 77.94 102 ASP A O 1
ATOM 793 N N . ASN A 1 103 ? 10.335 2.104 -21.442 1.00 81.19 103 ASN A N 1
ATOM 794 C CA . ASN A 1 103 ? 9.580 0.851 -21.433 1.00 81.19 103 ASN A CA 1
ATOM 795 C C . ASN A 1 103 ? 9.344 0.392 -19.991 1.00 81.19 103 ASN A C 1
ATOM 797 O O . ASN A 1 103 ? 10.126 -0.373 -19.427 1.00 81.19 103 ASN A O 1
ATOM 801 N N . VAL A 1 104 ? 8.252 0.872 -19.396 1.00 83.88 104 VAL A N 1
ATOM 802 C CA . VAL A 1 104 ? 7.841 0.480 -18.043 1.00 83.88 104 VAL A CA 1
ATOM 803 C C . VAL A 1 104 ? 7.137 -0.875 -18.083 1.00 83.88 104 VAL A C 1
ATOM 805 O O . VAL A 1 104 ? 6.142 -1.063 -18.784 1.00 83.88 104 VAL A O 1
ATOM 808 N N . THR A 1 105 ? 7.650 -1.816 -17.301 1.00 86.62 105 THR A N 1
ATOM 809 C CA . THR A 1 105 ? 7.080 -3.147 -17.084 1.00 86.62 105 THR A CA 1
ATOM 810 C C . THR A 1 105 ? 6.160 -3.156 -15.854 1.00 86.62 105 THR A C 1
ATOM 812 O O . THR A 1 105 ? 6.258 -2.272 -14.998 1.00 86.62 105 THR A O 1
ATOM 815 N N . PRO A 1 106 ? 5.245 -4.140 -15.730 1.00 83.31 106 PRO A N 1
ATOM 816 C CA . PRO A 1 106 ? 4.374 -4.261 -14.558 1.00 83.31 106 PRO A CA 1
ATOM 817 C C . PRO A 1 106 ? 5.144 -4.357 -13.231 1.00 83.31 106 PRO A C 1
ATOM 819 O O . PRO A 1 106 ? 4.694 -3.836 -12.208 1.00 83.31 106 PRO A O 1
ATOM 822 N N . GLU A 1 10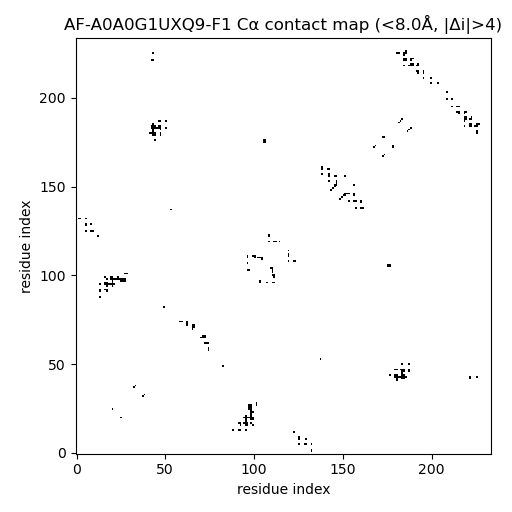7 ? 6.319 -4.989 -13.245 1.00 86.56 107 GLU A N 1
ATOM 823 C CA . GLU A 1 107 ? 7.250 -5.033 -12.124 1.00 86.56 107 GLU A CA 1
ATOM 824 C C . GLU A 1 107 ? 8.335 -3.960 -12.279 1.00 86.56 107 GLU A C 1
ATOM 826 O O . GLU A 1 107 ? 9.274 -4.109 -13.056 1.00 86.56 107 GLU A O 1
ATOM 831 N N . ALA A 1 108 ? 8.271 -2.903 -11.466 1.00 83.06 108 ALA A N 1
ATOM 832 C CA . ALA A 1 108 ? 9.189 -1.765 -11.574 1.00 83.06 108 ALA A CA 1
ATOM 833 C C . ALA A 1 108 ? 10.686 -2.137 -11.507 1.00 83.06 108 ALA A C 1
ATOM 835 O O . ALA A 1 108 ? 11.506 -1.458 -12.110 1.00 83.06 108 ALA A O 1
ATOM 836 N N . LEU A 1 109 ? 11.066 -3.220 -10.815 1.00 84.19 109 LEU A N 1
ATOM 837 C CA . LEU A 1 109 ? 12.460 -3.690 -10.798 1.00 84.19 109 LEU A CA 1
ATOM 838 C C . LEU A 1 109 ? 12.928 -4.203 -12.166 1.00 84.19 109 LEU A C 1
ATOM 840 O O . LEU A 1 109 ? 14.076 -3.967 -12.530 1.00 84.19 109 LEU A O 1
ATOM 844 N N . ASN A 1 110 ? 12.046 -4.837 -12.941 1.00 86.12 110 ASN A N 1
ATOM 845 C CA . ASN A 1 110 ? 12.348 -5.272 -14.308 1.00 86.12 110 ASN A CA 1
ATOM 846 C C . ASN A 1 110 ? 12.463 -4.063 -15.253 1.00 86.12 110 ASN A C 1
ATOM 848 O O . ASN A 1 110 ? 13.118 -4.123 -16.280 1.00 86.12 110 ASN A O 1
ATOM 852 N N . SER A 1 111 ? 11.873 -2.920 -14.898 1.00 84.38 111 SER A N 1
ATOM 853 C CA . SER A 1 111 ? 12.048 -1.670 -15.653 1.00 84.38 111 SER A CA 1
ATOM 854 C C . SER A 1 111 ? 13.444 -1.050 -15.462 1.00 84.38 111 SER A C 1
ATOM 856 O O . SER A 1 111 ? 13.813 -0.124 -16.179 1.00 84.38 111 SER A O 1
ATOM 858 N N . LEU A 1 112 ? 14.231 -1.540 -14.497 1.00 85.00 112 LEU A N 1
ATOM 859 C CA . LEU A 1 112 ? 15.546 -1.010 -14.129 1.00 85.00 112 LEU A CA 1
ATOM 860 C C . LEU A 1 112 ? 16.717 -1.815 -14.717 1.00 85.00 112 LEU A C 1
ATOM 862 O O . LEU A 1 112 ? 17.843 -1.681 -14.243 1.00 85.00 112 LEU A O 1
ATOM 866 N N . GLU A 1 113 ? 16.486 -2.631 -15.747 1.00 78.50 113 GLU A N 1
ATOM 867 C CA . GLU A 1 113 ? 17.493 -3.518 -16.362 1.00 78.50 113 GLU A CA 1
ATOM 868 C C . GLU A 1 113 ? 18.786 -2.809 -16.808 1.00 78.50 113 GLU A C 1
ATOM 870 O O . GLU A 1 113 ? 19.845 -3.432 -16.851 1.00 78.50 113 GLU A O 1
ATOM 875 N N . ASN A 1 114 ? 18.729 -1.500 -17.072 1.00 82.19 114 ASN A N 1
ATOM 876 C CA . ASN A 1 114 ? 19.890 -0.684 -17.441 1.00 82.19 114 ASN A CA 1
ATOM 877 C C . ASN A 1 114 ? 20.848 -0.392 -16.266 1.00 82.19 114 ASN A C 1
ATOM 879 O O . ASN A 1 114 ? 21.944 0.131 -16.480 1.00 82.19 114 ASN A O 1
ATOM 883 N N . LEU A 1 115 ? 20.452 -0.683 -15.022 1.00 86.56 115 LEU A N 1
ATOM 884 C CA . LEU A 1 115 ? 21.282 -0.462 -13.840 1.00 86.56 115 LEU A CA 1
ATOM 885 C C . LEU A 1 115 ? 22.301 -1.596 -13.630 1.00 86.56 115 LEU A C 1
ATOM 887 O O . LEU A 1 115 ? 22.052 -2.744 -13.999 1.00 86.56 115 LEU A O 1
ATOM 891 N N . PRO A 1 116 ? 23.439 -1.316 -12.962 1.00 90.50 116 PRO A N 1
ATOM 892 C CA . PRO A 1 116 ? 24.407 -2.346 -12.606 1.00 90.50 116 PRO A CA 1
ATOM 893 C C . PRO A 1 116 ? 23.751 -3.500 -11.840 1.00 90.50 116 PRO A C 1
ATOM 895 O O . PRO A 1 116 ? 23.003 -3.279 -10.884 1.00 90.50 116 PRO A O 1
ATOM 898 N N . SER A 1 117 ? 24.090 -4.743 -12.193 1.00 90.06 117 SER A N 1
ATOM 899 C CA . SER A 1 117 ? 23.486 -5.944 -11.594 1.00 90.06 117 SER A CA 1
ATOM 900 C C . SER A 1 117 ? 23.651 -6.007 -10.070 1.00 90.06 117 SER A C 1
ATOM 902 O O . SER A 1 117 ? 22.794 -6.543 -9.372 1.00 90.06 117 SER A O 1
ATOM 904 N N . SER A 1 118 ? 24.729 -5.424 -9.533 1.00 92.56 118 SER A N 1
ATOM 905 C CA . SER A 1 118 ? 24.954 -5.290 -8.090 1.00 92.56 118 SER A CA 1
ATOM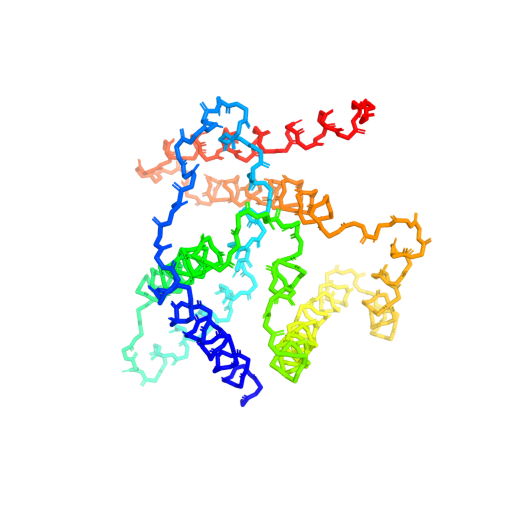 906 C C . SER A 1 118 ? 23.908 -4.402 -7.412 1.00 92.56 118 SER A C 1
ATOM 908 O O . SER A 1 118 ? 23.434 -4.734 -6.327 1.00 92.56 118 SER A O 1
ATOM 910 N N . LEU A 1 119 ? 23.510 -3.302 -8.053 1.00 90.88 119 LEU A N 1
ATOM 911 C CA . LEU A 1 119 ? 22.495 -2.388 -7.537 1.00 90.88 119 LEU A CA 1
ATOM 912 C C . LEU A 1 119 ? 21.102 -3.028 -7.589 1.00 90.88 119 LEU A C 1
ATOM 914 O O . LEU A 1 119 ? 20.356 -2.950 -6.614 1.00 90.88 119 LEU A O 1
ATOM 918 N N . LEU A 1 120 ? 20.794 -3.743 -8.675 1.00 90.88 120 LEU A N 1
ATOM 919 C CA . LEU A 1 120 ? 19.562 -4.530 -8.791 1.00 90.88 120 LEU A CA 1
ATOM 920 C C . LEU A 1 120 ? 19.477 -5.623 -7.719 1.00 90.88 120 LEU A C 1
ATOM 922 O O . LEU A 1 120 ? 18.427 -5.798 -7.103 1.00 90.88 120 LEU A O 1
ATOM 926 N N . ALA A 1 121 ? 20.586 -6.312 -7.431 1.00 92.19 121 ALA A N 1
ATOM 927 C CA . ALA A 1 121 ? 20.644 -7.294 -6.352 1.00 92.19 121 ALA A CA 1
ATOM 928 C C . ALA A 1 121 ? 20.389 -6.653 -4.976 1.00 92.19 121 ALA A C 1
ATOM 930 O O . ALA A 1 121 ? 19.635 -7.207 -4.176 1.00 92.19 121 ALA A O 1
ATOM 931 N N . ILE A 1 122 ? 20.955 -5.467 -4.712 1.00 92.56 122 ILE A N 1
ATOM 932 C CA . ILE A 1 122 ? 20.686 -4.710 -3.478 1.00 92.56 122 ILE A CA 1
ATOM 933 C C . ILE A 1 122 ? 19.197 -4.369 -3.377 1.00 92.56 122 ILE A C 1
ATOM 935 O O . ILE A 1 122 ? 18.586 -4.635 -2.342 1.00 92.56 122 ILE A O 1
ATOM 939 N N . PHE A 1 123 ? 18.588 -3.832 -4.438 1.00 91.88 123 PHE A N 1
ATOM 940 C CA . PHE A 1 123 ? 17.157 -3.514 -4.448 1.00 91.88 123 PHE A CA 1
ATOM 941 C C . PHE A 1 123 ? 16.287 -4.755 -4.239 1.00 91.88 123 PHE A C 1
ATOM 943 O O . PHE A 1 123 ? 15.334 -4.702 -3.463 1.00 91.88 123 PHE A O 1
ATOM 950 N N . GLY A 1 124 ? 16.645 -5.883 -4.857 1.00 90.88 124 GLY A N 1
ATOM 951 C CA . GLY A 1 124 ? 15.967 -7.163 -4.659 1.00 90.88 124 GLY A CA 1
ATOM 952 C C . GLY A 1 124 ? 16.038 -7.652 -3.210 1.00 90.88 124 GLY A C 1
ATOM 953 O O . GLY A 1 124 ? 15.015 -8.030 -2.640 1.00 90.88 124 GLY A O 1
ATOM 954 N N . ILE A 1 125 ? 17.215 -7.588 -2.577 1.00 92.06 125 ILE A N 1
ATOM 955 C CA . ILE A 1 125 ? 17.397 -7.978 -1.169 1.00 92.06 125 ILE A CA 1
ATOM 956 C C . ILE A 1 125 ? 16.604 -7.053 -0.241 1.00 92.06 125 ILE A C 1
ATOM 958 O O . ILE A 1 125 ? 15.905 -7.534 0.651 1.00 92.06 125 ILE A O 1
ATOM 962 N N . LEU A 1 126 ? 16.682 -5.736 -0.452 1.00 91.50 126 LEU A N 1
ATOM 963 C CA . LEU A 1 126 ? 15.924 -4.766 0.336 1.00 91.50 126 LEU A CA 1
ATOM 964 C C . LEU A 1 126 ? 14.417 -5.000 0.194 1.00 91.50 126 LEU A C 1
ATOM 966 O O . LEU A 1 126 ? 13.719 -5.082 1.203 1.00 91.50 126 LEU A O 1
ATOM 970 N N . GLY A 1 127 ? 13.934 -5.200 -1.035 1.00 90.00 127 GLY A N 1
ATOM 971 C CA . GLY A 1 127 ? 12.539 -5.538 -1.310 1.00 90.00 127 GLY A CA 1
ATOM 972 C C . GLY A 1 127 ? 12.102 -6.824 -0.610 1.00 90.00 127 GLY A C 1
ATOM 973 O O . GLY A 1 127 ? 11.050 -6.846 0.028 1.00 90.00 127 GLY A O 1
ATOM 974 N N . LEU A 1 128 ? 12.930 -7.871 -0.645 1.00 90.50 128 LEU A N 1
ATOM 975 C CA . LEU A 1 128 ? 12.661 -9.135 0.041 1.00 90.50 128 LEU A CA 1
ATOM 976 C C . LEU A 1 128 ? 12.533 -8.948 1.558 1.00 90.50 128 LEU A C 1
ATOM 978 O O . LEU A 1 128 ? 11.581 -9.445 2.160 1.00 90.50 128 LEU A O 1
ATOM 982 N N . VAL A 1 129 ? 13.456 -8.204 2.177 1.00 89.25 129 VAL A N 1
ATOM 983 C CA . VAL A 1 129 ? 13.411 -7.893 3.615 1.00 89.25 129 VAL A CA 1
ATOM 984 C C . VAL A 1 129 ? 12.143 -7.106 3.953 1.00 89.25 129 VAL A C 1
ATOM 986 O O . VAL A 1 129 ? 11.449 -7.435 4.920 1.00 89.25 129 VAL A O 1
ATOM 989 N N . THR A 1 130 ? 11.785 -6.110 3.141 1.00 88.19 130 THR A N 1
ATOM 990 C CA . THR A 1 130 ? 10.557 -5.329 3.330 1.00 88.19 130 THR A CA 1
ATOM 991 C C . THR A 1 130 ? 9.308 -6.208 3.234 1.00 88.19 130 THR A C 1
ATOM 993 O O . THR A 1 130 ? 8.469 -6.161 4.134 1.00 88.19 130 THR A O 1
ATOM 996 N N . ILE A 1 131 ? 9.192 -7.058 2.209 1.00 89.00 131 ILE A N 1
ATOM 997 C CA . ILE A 1 131 ? 8.058 -7.985 2.054 1.00 89.00 131 ILE A CA 1
ATOM 998 C C . ILE A 1 131 ? 7.982 -8.945 3.243 1.00 89.00 131 ILE A C 1
ATOM 1000 O O . ILE A 1 131 ? 6.902 -9.142 3.799 1.00 89.00 131 ILE A O 1
ATOM 1004 N N . TRP A 1 132 ? 9.116 -9.497 3.679 1.00 88.44 132 TRP A N 1
ATOM 1005 C CA . TRP A 1 132 ? 9.162 -10.426 4.805 1.00 88.44 132 TRP A CA 1
ATOM 1006 C C . TRP A 1 132 ? 8.656 -9.769 6.098 1.00 88.44 132 TRP A C 1
ATOM 1008 O O . TRP A 1 132 ? 7.780 -10.308 6.779 1.00 88.44 132 TRP A O 1
ATOM 1018 N N . THR A 1 133 ? 9.143 -8.571 6.422 1.00 85.94 133 THR A N 1
ATOM 1019 C CA . THR A 1 133 ? 8.694 -7.854 7.628 1.00 85.94 133 THR A CA 1
ATOM 1020 C C . THR A 1 133 ? 7.200 -7.514 7.586 1.00 85.94 133 THR A C 1
ATOM 1022 O O . THR A 1 133 ? 6.494 -7.762 8.566 1.00 85.94 133 THR A O 1
ATOM 1025 N N . SER A 1 134 ? 6.689 -7.040 6.445 1.00 85.69 134 SER A N 1
ATOM 1026 C CA . SER A 1 134 ? 5.259 -6.759 6.254 1.00 85.69 134 SER A CA 1
ATOM 1027 C C . SER A 1 134 ? 4.399 -8.018 6.370 1.00 85.69 134 SER A C 1
ATOM 1029 O O . SER A 1 134 ? 3.334 -7.991 6.993 1.00 85.69 134 SER A O 1
ATOM 1031 N N . TYR A 1 135 ? 4.877 -9.139 5.824 1.00 88.44 135 TYR A N 1
ATOM 1032 C CA . TYR A 1 135 ? 4.178 -10.417 5.875 1.00 88.44 135 TYR A CA 1
ATOM 1033 C C . TYR A 1 135 ? 3.974 -10.905 7.313 1.00 88.44 135 TYR A C 1
ATOM 1035 O O . TYR A 1 135 ? 2.885 -11.366 7.645 1.00 88.44 135 TYR A O 1
ATOM 1043 N N . PHE A 1 136 ? 4.962 -10.739 8.199 1.00 86.12 136 PHE A N 1
ATOM 1044 C CA . PHE A 1 136 ? 4.786 -11.090 9.611 1.00 86.12 136 PHE A CA 1
ATOM 1045 C C . PHE A 1 136 ? 3.686 -10.274 10.294 1.00 86.12 136 PHE A C 1
ATOM 1047 O O . PHE A 1 136 ? 2.891 -10.842 11.041 1.00 86.12 136 PHE A O 1
ATOM 1054 N N . ILE A 1 137 ? 3.615 -8.965 10.037 1.00 84.94 137 ILE A N 1
ATOM 1055 C CA . ILE A 1 137 ? 2.607 -8.090 10.655 1.00 84.94 137 ILE A CA 1
ATOM 1056 C C . ILE A 1 137 ? 1.204 -8.459 10.161 1.00 84.94 137 ILE A C 1
ATOM 1058 O O . ILE A 1 137 ? 0.287 -8.636 10.964 1.00 84.94 137 ILE A O 1
ATOM 1062 N N . ILE A 1 138 ? 1.033 -8.608 8.845 1.00 86.75 138 ILE A N 1
ATOM 1063 C CA . ILE A 1 138 ? -0.258 -8.973 8.244 1.00 86.75 138 ILE A CA 1
ATOM 1064 C C . ILE A 1 138 ? -0.659 -10.394 8.659 1.00 86.75 138 ILE A C 1
ATOM 1066 O O . ILE A 1 138 ? -1.808 -10.629 9.028 1.00 86.75 138 ILE A O 1
ATOM 1070 N N . GLY A 1 139 ? 0.290 -11.330 8.658 1.00 90.00 139 GLY A N 1
ATOM 1071 C CA . GLY A 1 139 ? 0.075 -12.717 9.054 1.00 90.00 139 GLY A CA 1
ATOM 1072 C C . GLY A 1 139 ? -0.294 -12.874 10.529 1.00 90.00 139 GLY A C 1
ATOM 1073 O O . GLY A 1 139 ? -1.175 -13.671 10.847 1.00 90.00 139 GLY A O 1
ATOM 1074 N N . ALA A 1 140 ? 0.310 -12.085 11.424 1.00 87.75 140 ALA A N 1
ATOM 1075 C CA . ALA A 1 140 ? -0.062 -12.051 12.838 1.00 87.75 140 ALA A CA 1
ATOM 1076 C C . ALA A 1 140 ? -1.505 -11.560 13.026 1.00 87.75 140 ALA A C 1
ATOM 1078 O O . ALA A 1 140 ? -2.292 -12.244 13.677 1.00 87.75 140 ALA A O 1
ATOM 1079 N N . ASN A 1 141 ? -1.884 -10.458 12.366 1.00 87.44 141 ASN A N 1
ATOM 1080 C CA . ASN A 1 141 ? -3.264 -9.963 12.391 1.00 87.44 141 ASN A CA 1
ATOM 1081 C C . ASN A 1 141 ? -4.252 -10.999 11.830 1.00 87.44 141 ASN A C 1
ATOM 1083 O O . ASN A 1 141 ? -5.319 -11.214 12.398 1.00 87.44 141 ASN A O 1
ATOM 1087 N N . PHE A 1 142 ? -3.914 -11.667 10.721 1.00 89.12 142 PHE A N 1
ATOM 1088 C CA . PHE A 1 142 ? -4.789 -12.687 10.140 1.00 89.12 142 PHE A CA 1
ATOM 1089 C C . PHE A 1 142 ? -4.944 -13.900 11.064 1.00 89.12 142 PHE A C 1
ATOM 1091 O O . PHE A 1 142 ? -6.050 -14.415 11.234 1.00 89.12 142 PHE A O 1
ATOM 1098 N N . ARG A 1 143 ? -3.857 -14.320 11.720 1.00 92.12 143 ARG A N 1
ATOM 1099 C CA . ARG A 1 143 ? -3.891 -15.361 12.749 1.00 92.12 143 ARG A CA 1
ATOM 1100 C C . ARG A 1 143 ? -4.805 -14.968 13.908 1.00 92.12 143 ARG A C 1
ATOM 1102 O O . ARG A 1 143 ? -5.620 -15.796 14.297 1.00 92.12 143 ARG A O 1
ATOM 1109 N N . GLU A 1 144 ? -4.688 -13.744 14.421 1.00 89.25 144 GLU A N 1
ATOM 1110 C CA . GLU A 1 144 ? -5.533 -13.226 15.507 1.00 89.25 144 GLU A CA 1
ATOM 1111 C C . GLU A 1 144 ? -7.012 -13.207 15.112 1.00 89.25 144 GLU A C 1
ATOM 1113 O O . GLU A 1 144 ? -7.848 -13.699 15.859 1.00 89.25 144 GLU A O 1
ATOM 1118 N N . ILE A 1 145 ? -7.350 -12.761 13.900 1.00 90.25 145 ILE A N 1
ATOM 1119 C CA . ILE A 1 145 ? -8.733 -12.818 13.398 1.00 90.25 145 ILE A CA 1
ATOM 1120 C C . ILE A 1 145 ? -9.254 -14.267 13.391 1.00 90.25 145 ILE A C 1
ATOM 1122 O O . ILE A 1 145 ? -10.383 -14.539 13.799 1.00 90.25 145 ILE A O 1
ATOM 1126 N N . LEU A 1 146 ? -8.442 -15.232 12.952 1.00 92.38 146 LEU A N 1
ATOM 1127 C CA . LEU A 1 146 ? -8.849 -16.640 12.931 1.00 92.38 146 LEU A CA 1
ATOM 1128 C C . LEU A 1 146 ? -9.009 -17.233 14.340 1.00 92.38 146 LEU A C 1
ATOM 1130 O O . LEU A 1 146 ? -9.927 -18.029 14.562 1.00 92.38 146 LEU A O 1
ATOM 1134 N N . THR A 1 147 ? -8.136 -16.883 15.284 1.00 93.25 147 THR A N 1
ATOM 1135 C CA . THR A 1 147 ? -8.196 -17.419 16.650 1.00 93.25 147 THR A CA 1
ATOM 1136 C C . THR A 1 147 ? -9.285 -16.753 17.479 1.00 93.25 147 THR A C 1
ATOM 1138 O O . THR A 1 147 ? -10.046 -17.462 18.133 1.00 93.25 147 THR A O 1
ATOM 1141 N N . GLU A 1 148 ? -9.411 -15.430 17.413 1.00 90.38 148 GLU A N 1
ATOM 1142 C CA . GLU A 1 148 ? -10.336 -14.667 18.252 1.00 90.38 148 GLU A CA 1
ATOM 1143 C C . GLU A 1 148 ? -11.762 -14.676 17.682 1.00 90.38 148 GLU A C 1
ATOM 1145 O O . GLU A 1 148 ? -12.706 -15.051 18.382 1.00 90.38 148 GLU A O 1
ATOM 1150 N N . ASP A 1 149 ? -11.936 -14.368 16.390 1.00 90.69 149 ASP A N 1
ATOM 1151 C CA . ASP A 1 149 ? -13.279 -14.245 15.801 1.00 90.69 149 ASP A CA 1
ATOM 1152 C C . ASP A 1 149 ? -13.842 -15.599 15.360 1.00 90.69 149 ASP A C 1
ATOM 1154 O O . ASP A 1 149 ? -15.043 -15.865 15.477 1.00 90.69 149 ASP A O 1
ATOM 1158 N N . LYS A 1 150 ? -12.985 -16.469 14.810 1.00 88.88 150 LYS A N 1
ATOM 1159 C CA . LYS A 1 150 ? -13.393 -17.777 14.265 1.00 88.88 150 LYS A CA 1
ATOM 1160 C C . LYS A 1 150 ?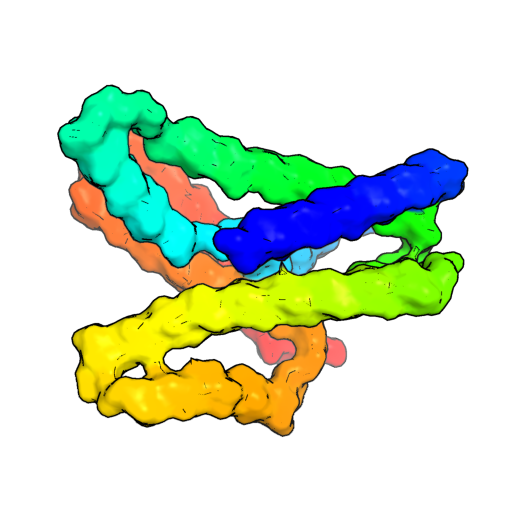 -13.089 -18.952 15.190 1.00 88.88 150 LYS A C 1
ATOM 1162 O O . LYS A 1 150 ? -13.465 -20.075 14.852 1.00 88.88 150 LYS A O 1
ATOM 1167 N N . LYS A 1 151 ? -12.466 -18.717 16.352 1.00 92.44 151 LYS A N 1
ATOM 1168 C CA . LYS A 1 151 ? -12.129 -19.749 17.354 1.00 92.44 151 LYS A CA 1
ATOM 1169 C C . LYS A 1 151 ? -11.329 -20.924 16.773 1.00 92.44 151 LYS A C 1
ATOM 1171 O O . LYS A 1 151 ? -11.424 -22.056 17.254 1.00 92.44 151 LYS A O 1
ATOM 1176 N N . VAL A 1 152 ? -10.547 -20.675 15.720 1.00 94.19 152 VAL A N 1
ATOM 1177 C CA . VAL A 1 152 ? -9.674 -21.674 15.093 1.00 94.19 152 VAL A CA 1
ATOM 1178 C C . VAL A 1 152 ? -8.484 -21.945 16.013 1.00 94.19 152 VAL A C 1
ATOM 1180 O O . VAL A 1 152 ? -7.970 -21.046 16.675 1.00 94.19 152 VAL A O 1
ATOM 1183 N N . ARG A 1 153 ? -8.010 -23.195 16.061 1.00 94.69 153 ARG A N 1
ATOM 1184 C CA . ARG A 1 153 ? -6.844 -23.553 16.884 1.00 94.69 153 ARG A CA 1
ATOM 1185 C C . ARG A 1 153 ? -5.596 -22.778 16.420 1.00 94.69 153 ARG A C 1
ATOM 1187 O O . ARG A 1 153 ? -5.341 -22.747 15.215 1.00 94.69 153 ARG A O 1
ATOM 1194 N N . PRO A 1 154 ? -4.756 -22.247 17.332 1.00 90.88 154 PRO A N 1
ATOM 1195 C CA . PRO A 1 154 ? -3.652 -21.350 16.970 1.00 90.88 154 PRO A CA 1
ATOM 1196 C C . PRO A 1 154 ? -2.645 -21.911 15.961 1.00 90.88 154 PRO A C 1
ATOM 1198 O O . PRO A 1 154 ? -2.115 -21.158 15.150 1.00 90.88 154 PRO A O 1
ATOM 1201 N N . TRP A 1 155 ? -2.380 -23.220 15.990 1.00 93.62 155 TRP A N 1
ATOM 1202 C CA . TRP A 1 155 ? -1.463 -23.863 15.045 1.00 93.62 155 TRP A CA 1
ATOM 1203 C C . TRP A 1 155 ? -2.070 -24.001 13.640 1.00 93.62 155 TRP A C 1
ATOM 1205 O O . TRP A 1 155 ? -1.358 -23.825 12.657 1.00 93.62 155 TRP A O 1
ATOM 1215 N N . ILE A 1 156 ? -3.385 -24.242 13.539 1.00 94.62 156 ILE A N 1
ATOM 1216 C CA . ILE A 1 156 ? -4.112 -24.287 12.258 1.00 94.62 156 ILE A CA 1
ATOM 1217 C C . ILE A 1 156 ? -4.156 -22.885 11.658 1.00 94.62 156 ILE A C 1
ATOM 1219 O O . ILE A 1 156 ? -3.905 -22.721 10.470 1.00 94.62 156 ILE A O 1
ATOM 1223 N N . ALA A 1 157 ? -4.421 -21.868 12.483 1.00 94.00 157 ALA A N 1
ATOM 1224 C CA . ALA A 1 157 ? -4.401 -20.476 12.051 1.00 94.00 157 ALA A CA 1
ATOM 1225 C C . ALA A 1 157 ? -3.021 -20.084 11.493 1.00 94.00 157 ALA A C 1
ATOM 1227 O O . ALA A 1 157 ? -2.941 -19.549 10.391 1.00 94.00 157 ALA A O 1
ATOM 1228 N N . SER A 1 158 ? -1.931 -20.431 12.189 1.00 92.94 158 SER A N 1
ATOM 1229 C CA . SER A 1 158 ? -0.567 -20.217 11.682 1.00 92.94 158 SER A CA 1
ATOM 1230 C C . SER A 1 158 ? -0.287 -20.976 10.379 1.00 92.94 158 SER A C 1
ATOM 1232 O O . SER A 1 158 ? 0.306 -20.414 9.461 1.00 92.94 158 SER A O 1
ATOM 1234 N N . ALA A 1 159 ? -0.720 -22.237 10.274 1.00 94.94 159 ALA A N 1
ATOM 1235 C CA . ALA A 1 159 ? -0.543 -23.029 9.059 1.00 94.94 159 ALA A CA 1
ATOM 1236 C C . ALA A 1 159 ? -1.307 -22.423 7.873 1.00 94.94 159 ALA A C 1
ATOM 1238 O O . ALA A 1 159 ? -0.759 -22.335 6.781 1.00 94.94 159 ALA A O 1
ATOM 1239 N N . LEU A 1 160 ? -2.536 -21.944 8.088 1.00 93.88 160 LEU A N 1
ATOM 1240 C CA . LEU A 1 160 ? -3.330 -21.274 7.057 1.00 93.88 160 LEU A CA 1
ATOM 1241 C C . LEU A 1 160 ? -2.672 -19.982 6.577 1.00 93.88 160 LEU A C 1
ATOM 1243 O O . LEU A 1 160 ? -2.610 -19.762 5.373 1.00 93.88 160 LEU A O 1
ATOM 1247 N N . VAL A 1 161 ? -2.140 -19.161 7.487 1.00 93.31 161 VAL A N 1
ATOM 1248 C CA . VAL A 1 161 ? -1.414 -17.929 7.127 1.00 93.31 161 VAL A CA 1
ATOM 1249 C C . VAL A 1 161 ? -0.264 -18.238 6.163 1.00 93.31 161 VAL A C 1
ATOM 1251 O O . VAL A 1 161 ? -0.112 -17.537 5.165 1.00 93.31 161 VAL A O 1
ATOM 1254 N N . LEU A 1 162 ? 0.504 -19.301 6.435 1.00 92.25 162 LEU A N 1
ATOM 1255 C CA . LEU A 1 162 ? 1.671 -19.713 5.645 1.00 92.25 162 LEU A CA 1
ATOM 1256 C C . LEU A 1 162 ? 1.306 -20.413 4.332 1.00 92.25 162 LEU A C 1
ATOM 1258 O O . LEU A 1 162 ? 1.877 -20.117 3.285 1.00 92.25 162 LEU A O 1
ATOM 1262 N N . ILE A 1 163 ? 0.369 -21.357 4.382 1.00 93.62 163 ILE A N 1
ATOM 1263 C CA . ILE A 1 163 ? 0.073 -22.256 3.262 1.00 93.62 163 ILE A CA 1
ATOM 1264 C C . ILE A 1 163 ? -0.871 -21.599 2.258 1.00 93.62 163 ILE A C 1
ATOM 1266 O O . ILE A 1 163 ? -0.744 -21.857 1.066 1.00 93.62 163 ILE A O 1
ATOM 1270 N N . LEU A 1 164 ? -1.802 -20.746 2.697 1.00 91.88 164 LEU A N 1
ATOM 1271 C CA . LEU A 1 164 ? -2.814 -20.178 1.806 1.00 91.88 164 LEU A CA 1
ATOM 1272 C C . LEU A 1 164 ? -2.200 -19.350 0.656 1.00 91.88 164 LEU A C 1
ATOM 1274 O O . LEU A 1 164 ? -2.565 -19.616 -0.491 1.00 91.88 164 LEU A O 1
ATOM 1278 N N . PRO A 1 165 ? -1.236 -18.431 0.886 1.00 90.44 165 PRO A N 1
ATOM 1279 C CA . PRO A 1 165 ? -0.584 -17.707 -0.207 1.00 90.44 165 PRO A CA 1
ATOM 1280 C C . PRO A 1 165 ? 0.182 -18.633 -1.163 1.00 90.44 165 PRO A C 1
ATOM 1282 O O . PRO A 1 165 ? 0.109 -18.457 -2.377 1.00 90.44 165 PRO A O 1
ATOM 1285 N N . LEU A 1 166 ? 0.865 -19.656 -0.634 1.00 91.00 166 LEU A N 1
ATOM 1286 C CA . LEU A 1 166 ? 1.573 -20.651 -1.450 1.00 91.00 166 LEU A CA 1
ATOM 1287 C C . LEU A 1 166 ? 0.600 -21.475 -2.302 1.00 91.00 166 LEU A C 1
ATOM 1289 O O . LEU A 1 166 ? 0.852 -21.710 -3.480 1.00 91.00 166 LEU A O 1
ATOM 1293 N N . GLY A 1 167 ? -0.535 -21.877 -1.728 1.00 93.31 167 GLY A N 1
ATOM 1294 C CA . GLY A 1 167 ? -1.592 -22.590 -2.436 1.00 93.31 167 GLY A CA 1
ATOM 1295 C C . GLY A 1 167 ? -2.145 -21.782 -3.609 1.00 93.31 167 GLY A C 1
ATOM 1296 O O . GLY A 1 167 ? -2.285 -22.323 -4.702 1.00 93.31 167 GLY A O 1
ATOM 1297 N N . LEU A 1 168 ? -2.383 -20.480 -3.417 1.00 90.25 168 LEU A N 1
ATOM 1298 C CA . LEU A 1 168 ? -2.815 -19.579 -4.493 1.00 90.25 168 LEU A CA 1
ATOM 1299 C C . LEU A 1 168 ? -1.751 -19.440 -5.591 1.00 90.25 168 LEU A C 1
ATOM 1301 O O . LEU A 1 168 ? -2.078 -19.514 -6.775 1.00 90.25 168 LEU A O 1
ATOM 1305 N N . TYR A 1 169 ? -0.475 -19.320 -5.217 1.00 90.06 169 TYR A N 1
ATOM 1306 C CA . TYR A 1 169 ? 0.625 -19.271 -6.182 1.00 90.06 169 TYR A CA 1
ATOM 1307 C C . TYR A 1 169 ? 0.679 -20.530 -7.066 1.00 90.06 169 TYR A C 1
ATOM 1309 O O . TYR A 1 169 ? 0.775 -20.444 -8.296 1.00 90.06 169 TYR A O 1
ATOM 1317 N N . PHE A 1 170 ? 0.562 -21.716 -6.459 1.00 92.19 170 PHE A N 1
ATOM 1318 C CA . PHE A 1 170 ? 0.525 -22.976 -7.204 1.00 92.19 170 PHE A CA 1
ATOM 1319 C C . PHE A 1 170 ? -0.766 -23.161 -8.010 1.00 92.19 170 PHE A C 1
ATOM 1321 O O . PHE A 1 170 ? -0.724 -23.809 -9.053 1.00 92.19 170 PHE A O 1
ATOM 1328 N N . ALA A 1 171 ? -1.875 -22.548 -7.589 1.00 89.62 171 ALA A N 1
ATOM 1329 C CA . ALA A 1 171 ? -3.139 -22.534 -8.325 1.00 89.62 171 ALA A CA 1
ATOM 1330 C C . ALA A 1 171 ? -3.133 -21.620 -9.569 1.00 89.62 171 ALA A C 1
ATOM 1332 O O . ALA A 1 171 ? -4.113 -21.613 -10.309 1.00 89.62 171 ALA A O 1
ATOM 1333 N N . GLY A 1 172 ? -2.048 -20.874 -9.819 1.00 85.88 172 GLY A N 1
ATOM 1334 C CA . GLY A 1 172 ? -1.870 -20.071 -11.034 1.00 85.88 172 GLY A CA 1
ATOM 1335 C C . GLY A 1 172 ? -1.893 -18.555 -10.825 1.00 85.88 172 GLY A C 1
ATOM 1336 O O . GLY A 1 172 ? -1.686 -17.824 -11.787 1.00 85.88 172 GLY A O 1
ATOM 1337 N N . PHE A 1 173 ? -2.062 -18.063 -9.592 1.00 85.94 173 PHE A N 1
ATOM 1338 C CA . PHE A 1 173 ? -1.976 -16.629 -9.278 1.00 85.94 173 PHE A CA 1
ATOM 1339 C C . PHE A 1 173 ? -0.508 -16.174 -9.217 1.00 85.94 173 PHE A C 1
ATOM 1341 O O . PHE A 1 173 ? 0.066 -16.023 -8.138 1.00 85.94 173 PHE A O 1
ATOM 1348 N N . ARG A 1 174 ? 0.123 -16.028 -10.389 1.00 87.19 174 ARG A N 1
ATOM 1349 C CA . ARG A 1 174 ? 1.553 -15.684 -10.525 1.00 87.19 174 ARG A CA 1
ATOM 1350 C C . ARG A 1 174 ? 1.794 -14.258 -11.009 1.00 87.19 174 ARG A C 1
ATOM 1352 O O . ARG A 1 174 ? 2.838 -13.696 -10.697 1.00 87.19 174 ARG A O 1
ATOM 1359 N N . ASP A 1 175 ? 0.835 -13.679 -11.725 1.00 86.88 175 ASP A N 1
ATOM 1360 C CA . ASP A 1 175 ? 0.991 -12.353 -12.315 1.00 86.88 175 ASP A CA 1
ATOM 1361 C C . ASP A 1 175 ? 0.817 -11.255 -11.262 1.00 86.88 175 ASP A C 1
ATOM 1363 O O . ASP A 1 175 ? -0.219 -11.164 -10.590 1.00 86.88 175 ASP A O 1
ATOM 1367 N N . PHE A 1 176 ? 1.828 -10.396 -11.130 1.00 85.56 176 PHE A N 1
ATOM 1368 C CA . PHE A 1 176 ? 1.893 -9.373 -10.087 1.00 85.56 176 PHE A CA 1
ATOM 1369 C C . PHE A 1 176 ? 0.757 -8.350 -10.206 1.00 85.56 176 PHE A C 1
ATOM 1371 O O . PHE A 1 176 ? -0.039 -8.171 -9.278 1.00 85.56 176 PHE A O 1
ATOM 1378 N N . LEU A 1 177 ? 0.646 -7.700 -11.368 1.00 86.62 177 LEU A N 1
ATOM 1379 C CA . LEU A 1 177 ? -0.294 -6.599 -11.570 1.00 86.62 177 LEU A CA 1
ATOM 1380 C C . LEU A 1 177 ? -1.771 -7.039 -11.545 1.00 86.62 177 LEU A C 1
ATOM 1382 O O . LEU A 1 177 ? -2.555 -6.367 -10.866 1.00 86.62 177 LEU A O 1
ATOM 1386 N N . PRO A 1 178 ? -2.186 -8.154 -12.184 1.00 86.50 178 PRO A N 1
ATOM 1387 C CA . PRO A 1 178 ? -3.544 -8.680 -12.039 1.00 86.50 178 PRO A CA 1
ATOM 1388 C C . PRO A 1 178 ? -3.888 -9.040 -10.591 1.00 86.50 178 PRO A C 1
ATOM 1390 O O . PRO A 1 178 ? -4.971 -8.696 -10.120 1.00 86.50 178 PRO A O 1
ATOM 1393 N N . THR A 1 179 ? -2.957 -9.652 -9.850 1.00 87.75 179 THR A N 1
ATOM 1394 C CA . THR A 1 179 ? -3.176 -10.017 -8.440 1.00 87.75 179 THR A CA 1
ATOM 1395 C C . THR A 1 179 ? -3.386 -8.781 -7.563 1.00 87.75 179 THR A C 1
ATOM 1397 O O . THR A 1 179 ? -4.326 -8.745 -6.762 1.00 87.75 179 THR A O 1
ATOM 1400 N N . LEU A 1 180 ? -2.565 -7.737 -7.736 1.00 88.6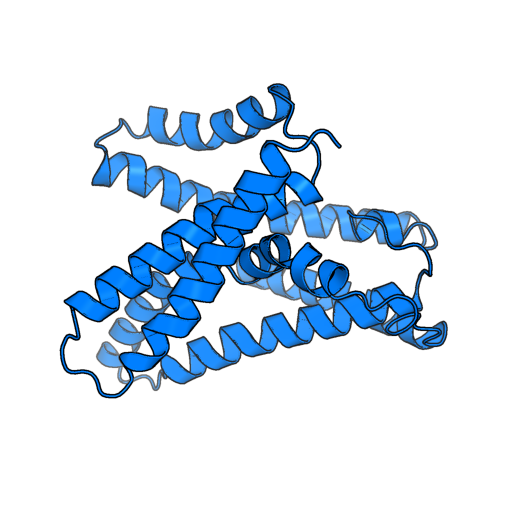2 180 LEU A N 1
ATOM 1401 C CA . LEU A 1 180 ? -2.744 -6.461 -7.035 1.00 88.62 180 LEU A CA 1
ATOM 1402 C C . LEU A 1 180 ? -4.047 -5.763 -7.423 1.00 88.62 180 LEU A C 1
ATOM 1404 O O . LEU A 1 180 ? -4.763 -5.266 -6.554 1.00 88.62 180 LEU A O 1
ATOM 1408 N N . SER A 1 181 ? -4.367 -5.754 -8.717 1.00 88.19 181 SER A N 1
ATOM 1409 C CA . SER A 1 181 ? -5.578 -5.121 -9.238 1.00 88.19 181 SER A CA 1
ATOM 1410 C C . SER A 1 181 ? -6.832 -5.786 -8.688 1.00 88.19 181 SER A C 1
ATOM 1412 O O . SER A 1 181 ? -7.709 -5.102 -8.165 1.00 88.19 181 SER A O 1
ATOM 1414 N N . PHE A 1 182 ? -6.885 -7.118 -8.731 1.00 88.06 182 PHE A N 1
ATOM 1415 C CA . PHE A 1 182 ? -7.971 -7.901 -8.154 1.00 88.06 182 PHE A CA 1
ATOM 1416 C C . PHE A 1 182 ? -8.090 -7.648 -6.653 1.00 88.06 182 PHE A C 1
ATOM 1418 O O . PHE A 1 182 ? -9.176 -7.347 -6.155 1.00 88.06 182 PHE A O 1
ATOM 1425 N N . THR A 1 183 ? -6.967 -7.705 -5.932 1.00 89.56 183 THR A N 1
ATOM 1426 C CA . THR A 1 183 ? -6.985 -7.559 -4.477 1.00 89.56 183 THR A CA 1
ATOM 1427 C C . THR A 1 183 ? -7.465 -6.172 -4.056 1.00 89.56 183 THR A C 1
ATOM 1429 O O . THR A 1 183 ? -8.346 -6.049 -3.202 1.00 89.56 183 THR A O 1
ATOM 1432 N N . GLY A 1 184 ? -6.932 -5.123 -4.685 1.00 90.25 184 GLY A N 1
ATOM 1433 C CA . GLY A 1 184 ? -7.311 -3.746 -4.395 1.00 90.25 184 GLY A CA 1
ATOM 1434 C C . GLY A 1 184 ? -8.742 -3.415 -4.809 1.00 90.25 184 GLY A C 1
ATOM 1435 O O . GLY A 1 184 ? -9.499 -2.860 -4.019 1.00 90.25 184 GLY A O 1
ATOM 1436 N N . SER A 1 185 ? -9.165 -3.793 -6.013 1.00 90.06 185 SER A N 1
ATOM 1437 C CA . SER A 1 185 ? -10.512 -3.456 -6.480 1.00 90.06 185 SER A CA 1
ATOM 1438 C C . SER A 1 185 ? -11.613 -4.268 -5.802 1.00 90.06 185 SER A C 1
ATOM 1440 O O . SER A 1 185 ? -12.664 -3.712 -5.487 1.00 90.06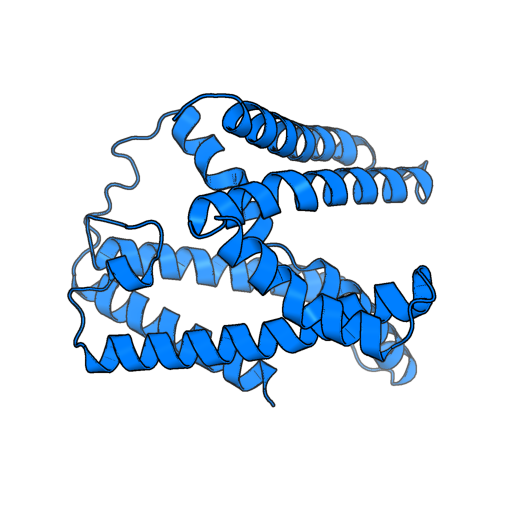 185 SER A O 1
ATOM 1442 N N . VAL A 1 186 ? -11.402 -5.568 -5.564 1.00 91.75 186 VAL A N 1
ATOM 1443 C CA . VAL A 1 186 ? -12.446 -6.443 -5.009 1.00 91.75 186 VAL A CA 1
ATOM 1444 C C . VAL A 1 186 ? -12.455 -6.384 -3.487 1.00 91.75 186 VAL A C 1
ATOM 1446 O O . VAL A 1 186 ? -13.458 -5.971 -2.904 1.00 91.75 186 VAL A O 1
ATOM 1449 N N . PHE A 1 187 ? -11.357 -6.760 -2.822 1.00 90.69 187 PHE A N 1
ATOM 1450 C CA . PHE A 1 187 ? -11.356 -6.840 -1.359 1.00 90.69 187 PHE A CA 1
ATOM 1451 C C . PHE A 1 187 ? -11.414 -5.455 -0.717 1.00 90.69 187 PHE A C 1
ATOM 1453 O O . PHE A 1 187 ? -12.264 -5.240 0.146 1.00 90.69 187 PHE A O 1
ATOM 1460 N N . LEU A 1 188 ? -10.596 -4.493 -1.166 1.00 90.69 188 LEU A N 1
ATOM 1461 C CA . LEU A 1 188 ? -10.658 -3.137 -0.600 1.00 90.69 188 LEU A CA 1
ATOM 1462 C C . LEU A 1 188 ? -11.877 -2.354 -1.091 1.00 90.69 188 LEU A C 1
ATOM 1464 O O . LEU A 1 188 ? -12.382 -1.509 -0.356 1.00 90.69 188 LEU A O 1
ATOM 1468 N N . GLY A 1 189 ? -12.397 -2.661 -2.285 1.00 91.50 189 GLY A N 1
ATOM 1469 C CA . GLY A 1 189 ? -13.691 -2.153 -2.745 1.00 91.50 189 GLY A CA 1
ATOM 1470 C C . GLY A 1 189 ? -14.823 -2.533 -1.790 1.00 91.50 189 GLY A C 1
ATOM 1471 O O . GLY A 1 189 ? -15.527 -1.662 -1.274 1.00 91.50 189 GLY A O 1
ATOM 1472 N N . LEU A 1 190 ? -14.959 -3.828 -1.483 1.00 93.94 190 LEU A N 1
ATOM 1473 C CA . LEU A 1 190 ? -15.932 -4.318 -0.499 1.00 93.94 190 LEU A CA 1
ATOM 1474 C C . LEU A 1 190 ? -15.687 -3.730 0.891 1.00 93.94 190 LEU A C 1
ATOM 1476 O O . LEU A 1 190 ? -16.625 -3.266 1.542 1.00 93.94 190 LEU A O 1
ATOM 1480 N N . GLU A 1 191 ? -14.433 -3.722 1.340 1.00 92.06 191 GLU A N 1
ATOM 1481 C CA . GLU A 1 191 ? -14.057 -3.180 2.643 1.00 92.06 191 GLU A CA 1
ATOM 1482 C C . GLU A 1 191 ? -14.439 -1.699 2.772 1.00 92.06 191 GLU A C 1
ATOM 1484 O O . GLU A 1 191 ? -15.044 -1.302 3.770 1.00 92.06 191 GLU A O 1
ATOM 1489 N N . GLY A 1 192 ? -14.168 -0.891 1.744 1.00 92.19 192 GLY A N 1
ATOM 1490 C CA . GLY A 1 192 ? -14.555 0.516 1.681 1.00 92.19 192 GLY A CA 1
ATOM 1491 C C . GLY A 1 192 ? -16.069 0.704 1.779 1.00 92.19 192 GLY A C 1
ATOM 1492 O O . GLY A 1 192 ? -16.542 1.504 2.590 1.00 92.19 192 GLY A O 1
ATOM 1493 N N . ILE A 1 193 ? -16.847 -0.087 1.031 1.00 94.50 193 ILE A N 1
ATOM 1494 C CA . ILE A 1 193 ? -18.319 -0.080 1.095 1.00 94.50 193 ILE A CA 1
ATOM 1495 C C . ILE A 1 193 ? -18.801 -0.403 2.518 1.00 94.50 193 ILE A C 1
ATOM 1497 O O . ILE A 1 193 ? -19.661 0.306 3.058 1.00 94.50 193 ILE A O 1
ATOM 1501 N N . PHE A 1 194 ? -18.237 -1.430 3.160 1.00 94.25 194 PHE A N 1
ATOM 1502 C CA . PHE A 1 194 ? -18.596 -1.793 4.532 1.00 94.25 194 PHE A CA 1
ATOM 1503 C C . PHE A 1 194 ? -18.232 -0.698 5.534 1.00 94.25 194 PHE A C 1
ATOM 1505 O O . PHE A 1 194 ? -19.071 -0.340 6.362 1.00 94.25 194 PHE A O 1
ATOM 1512 N N . LEU A 1 195 ? -17.042 -0.102 5.432 1.00 92.00 195 LEU A N 1
ATOM 1513 C CA . LEU A 1 195 ? -16.614 0.993 6.306 1.00 92.00 195 LEU A CA 1
ATOM 1514 C C . LEU A 1 195 ? -17.540 2.207 6.204 1.00 92.00 195 LEU A C 1
ATOM 1516 O O . LEU A 1 195 ? -17.962 2.748 7.228 1.00 92.00 195 LEU A O 1
ATOM 1520 N N . ILE A 1 196 ? -17.920 2.607 4.988 1.00 94.00 196 ILE A N 1
ATOM 1521 C CA . ILE A 1 196 ? -18.858 3.719 4.783 1.00 94.00 196 ILE A CA 1
ATOM 1522 C C . ILE A 1 196 ? -20.238 3.367 5.359 1.00 94.00 196 ILE A C 1
ATOM 1524 O O . ILE A 1 196 ? -20.898 4.223 5.959 1.00 94.00 196 ILE A O 1
ATOM 1528 N N . THR A 1 197 ? -20.674 2.112 5.218 1.00 95.19 197 THR A N 1
ATOM 1529 C CA . THR A 1 197 ? -21.957 1.632 5.760 1.00 95.19 197 THR A CA 1
ATOM 1530 C C . THR A 1 197 ? -21.971 1.694 7.281 1.00 95.19 197 THR A C 1
ATOM 1532 O O . THR A 1 197 ? -22.907 2.247 7.867 1.00 95.19 197 THR A O 1
ATOM 1535 N N . ILE A 1 198 ? -20.912 1.191 7.918 1.00 93.94 198 ILE A N 1
ATOM 1536 C CA . ILE A 1 198 ? -20.721 1.252 9.369 1.00 93.94 198 ILE A CA 1
ATOM 1537 C C . ILE A 1 198 ? -20.717 2.711 9.825 1.00 93.94 198 ILE A C 1
ATOM 1539 O O . ILE A 1 198 ? -21.489 3.075 10.710 1.00 93.94 198 ILE A O 1
ATOM 1543 N N . TRP A 1 199 ? -19.931 3.573 9.176 1.00 93.69 199 TRP A N 1
ATOM 1544 C CA . TRP A 1 199 ? -19.839 4.987 9.534 1.00 93.69 199 TRP A CA 1
ATOM 1545 C C . TRP A 1 199 ? -21.194 5.706 9.442 1.00 93.69 199 TRP A C 1
ATOM 1547 O O . TRP A 1 199 ? -21.578 6.412 10.375 1.00 93.69 199 TRP A O 1
ATOM 1557 N N . ARG A 1 200 ? -21.978 5.476 8.378 1.00 93.19 200 ARG A N 1
ATOM 1558 C CA . ARG A 1 200 ? -23.330 6.054 8.239 1.00 93.19 200 ARG A CA 1
ATOM 1559 C C . ARG A 1 200 ? -24.300 5.569 9.315 1.00 93.19 200 ARG A C 1
ATOM 1561 O O . ARG A 1 200 ? -25.203 6.324 9.675 1.00 93.19 200 ARG A O 1
ATOM 1568 N N . ARG A 1 201 ? -24.156 4.320 9.771 1.00 94.44 201 ARG A N 1
ATOM 1569 C CA . ARG A 1 201 ? -24.997 3.731 10.823 1.00 94.44 201 ARG A CA 1
ATOM 1570 C C . ARG A 1 201 ? -24.624 4.264 12.205 1.00 94.44 201 ARG A C 1
ATOM 1572 O O . ARG A 1 201 ? -25.521 4.563 12.982 1.00 94.44 201 ARG A O 1
ATOM 1579 N N . VAL A 1 202 ? -23.330 4.418 12.485 1.00 95.00 202 VAL A N 1
ATOM 1580 C CA . VAL A 1 202 ? -22.829 4.961 13.758 1.00 95.00 202 VAL A CA 1
ATOM 1581 C C . VAL A 1 202 ? -23.093 6.468 13.867 1.00 95.00 202 VAL A C 1
ATOM 1583 O O . VAL A 1 202 ? -23.432 6.950 14.943 1.00 95.00 202 VAL A O 1
ATOM 1586 N N . PHE A 1 203 ? -23.007 7.214 12.759 1.00 93.25 203 PHE A N 1
ATOM 1587 C CA . PHE A 1 203 ? -23.169 8.673 12.738 1.00 93.25 203 PHE A CA 1
ATOM 1588 C C . PHE A 1 203 ? -24.328 9.135 11.830 1.00 93.25 203 PHE A C 1
ATOM 1590 O O . PHE A 1 203 ? -24.107 9.791 10.805 1.00 93.25 203 PHE A O 1
ATOM 1597 N N . PRO A 1 204 ? -25.594 8.844 12.189 1.00 88.62 204 PRO A N 1
ATOM 1598 C CA . PRO A 1 204 ? -26.739 9.050 11.300 1.00 88.62 204 PRO A CA 1
ATOM 1599 C C . PRO A 1 204 ? -27.012 10.518 10.933 1.00 88.62 204 PRO A C 1
ATOM 1601 O O . PRO A 1 204 ? -27.516 10.759 9.833 1.00 88.62 204 PRO A O 1
ATOM 1604 N N . HIS A 1 205 ? -26.647 11.469 11.800 1.00 91.88 205 HIS A N 1
ATOM 1605 C CA . HIS A 1 205 ? -26.914 12.910 11.656 1.00 91.88 205 HIS A CA 1
ATOM 1606 C C . HIS A 1 205 ? -25.660 13.749 11.336 1.00 91.88 205 HIS A C 1
ATOM 1608 O O . HIS A 1 205 ? -25.683 14.971 11.454 1.00 91.88 205 HIS A O 1
ATOM 1614 N N . HIS A 1 206 ? -24.540 13.125 10.954 1.00 91.56 206 HIS A N 1
ATOM 1615 C CA . HIS A 1 206 ? -23.303 13.865 10.693 1.00 91.56 206 HIS A CA 1
ATOM 1616 C C . HIS A 1 206 ? -23.424 14.759 9.438 1.00 91.56 206 HIS A C 1
ATOM 1618 O O . HIS A 1 206 ? -23.841 14.269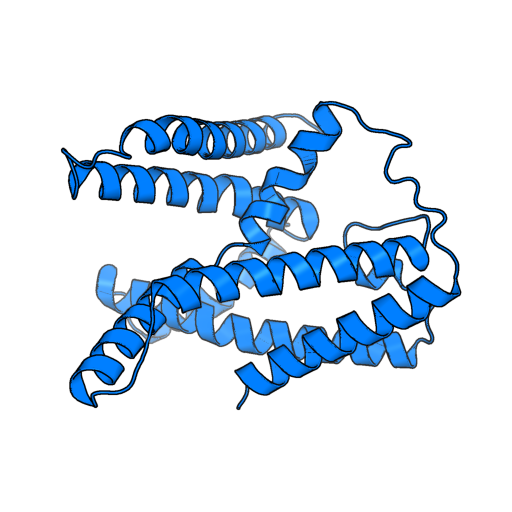 8.385 1.00 91.56 206 HIS A O 1
ATOM 1624 N N . PRO A 1 207 ? -22.991 16.036 9.474 1.00 86.81 207 PRO A N 1
ATOM 1625 C CA . PRO A 1 207 ? -23.206 16.991 8.376 1.00 86.81 207 PRO A CA 1
ATOM 1626 C C . PRO A 1 207 ? -22.536 16.574 7.057 1.00 86.81 207 PRO A C 1
ATOM 1628 O O . PRO A 1 207 ? -23.024 16.870 5.971 1.00 86.81 207 PRO A O 1
ATOM 1631 N N . LYS A 1 208 ? -21.430 15.824 7.128 1.00 90.75 208 LYS A N 1
ATOM 1632 C CA . LYS A 1 208 ? -20.696 15.328 5.947 1.00 90.75 208 LYS A CA 1
ATOM 1633 C C . LYS A 1 208 ? -21.213 13.993 5.396 1.00 90.75 208 LYS A C 1
ATOM 1635 O O . LYS A 1 208 ? -20.526 13.362 4.604 1.00 90.75 208 LYS A O 1
ATOM 1640 N N . LYS A 1 209 ? -22.402 13.536 5.801 1.00 87.81 209 LYS A N 1
ATOM 1641 C CA . LYS A 1 209 ? -22.962 12.244 5.362 1.00 87.81 209 LYS A CA 1
ATOM 1642 C C . LYS A 1 209 ? -23.165 12.146 3.851 1.00 87.81 209 LYS A C 1
ATOM 1644 O O . LYS A 1 209 ? -23.088 11.056 3.294 1.00 87.81 209 LYS A O 1
ATOM 1649 N N . TRP A 1 210 ? -23.384 13.277 3.185 1.00 89.94 210 TRP A N 1
ATOM 1650 C CA . TRP A 1 210 ? -23.503 13.327 1.730 1.00 89.94 210 TRP A CA 1
ATOM 1651 C C . TRP A 1 210 ? -22.235 12.819 1.022 1.00 89.94 210 TRP A C 1
ATOM 1653 O O . TRP A 1 210 ? -22.348 12.178 -0.019 1.00 89.94 210 TRP A O 1
ATOM 1663 N N . LEU A 1 211 ? -21.054 12.998 1.633 1.00 90.94 211 LEU A N 1
ATOM 1664 C CA . LEU A 1 211 ? -19.766 12.553 1.093 1.00 90.94 211 LEU A CA 1
ATOM 1665 C C . LEU A 1 211 ? -19.654 11.022 1.014 1.00 90.94 211 LEU A C 1
ATOM 1667 O O . LEU A 1 211 ? -18.825 10.496 0.281 1.00 90.94 211 LEU A O 1
ATOM 1671 N N . SER A 1 212 ? -20.516 10.280 1.714 1.00 91.56 212 SER A N 1
ATOM 1672 C CA . SER A 1 212 ? -20.573 8.826 1.582 1.00 91.56 212 SER A CA 1
ATOM 1673 C C . SER A 1 212 ? -21.002 8.365 0.191 1.00 91.56 212 SER A C 1
ATOM 1675 O O . SER A 1 212 ? -20.542 7.322 -0.251 1.00 91.56 212 SER A O 1
ATOM 1677 N N . TRP A 1 213 ? -21.878 9.101 -0.499 1.00 93.31 213 TRP A N 1
ATOM 1678 C CA . TRP A 1 213 ? -22.382 8.708 -1.820 1.00 93.31 213 TRP A CA 1
ATOM 1679 C C . TRP A 1 213 ? -21.308 8.659 -2.911 1.00 93.31 213 TRP A C 1
ATOM 1681 O O . TRP A 1 213 ? -21.202 7.613 -3.551 1.00 93.31 213 TRP A O 1
ATOM 1691 N N . PRO A 1 214 ? -20.481 9.704 -3.118 1.00 93.62 214 PRO A N 1
ATOM 1692 C CA . PRO A 1 214 ? -19.391 9.611 -4.083 1.00 93.62 214 PRO A CA 1
ATOM 1693 C C . PRO A 1 214 ? -18.383 8.525 -3.692 1.00 93.62 214 PRO A C 1
ATOM 1695 O O . PRO A 1 214 ? -17.898 7.817 -4.566 1.00 93.62 214 PRO A O 1
ATOM 1698 N N . LEU A 1 215 ? -18.126 8.314 -2.395 1.00 92.00 215 LEU A N 1
ATOM 1699 C CA . LEU A 1 215 ? -17.248 7.232 -1.943 1.00 92.00 215 LEU A CA 1
ATOM 1700 C C . LEU A 1 215 ? -17.819 5.840 -2.263 1.00 92.00 215 LEU A C 1
ATOM 1702 O O . LEU A 1 215 ? -17.083 4.988 -2.750 1.00 92.00 215 LEU A O 1
ATOM 1706 N N . TYR A 1 216 ? -19.124 5.612 -2.059 1.00 93.75 216 TYR A N 1
ATOM 1707 C CA . TYR A 1 216 ? -19.773 4.370 -2.493 1.00 93.75 216 TYR A CA 1
ATOM 1708 C C . TYR A 1 216 ? -19.614 4.152 -3.988 1.00 93.75 216 TYR A C 1
ATOM 1710 O O . TYR A 1 216 ? -19.303 3.040 -4.392 1.00 93.75 216 TYR A O 1
ATOM 1718 N N . LEU A 1 217 ? -19.824 5.197 -4.793 1.00 91.94 217 LEU A N 1
ATOM 1719 C CA . LEU A 1 217 ? -19.697 5.108 -6.243 1.00 91.94 217 LEU A CA 1
ATOM 1720 C C . LEU A 1 217 ? -18.275 4.702 -6.628 1.00 91.94 217 LEU A C 1
ATOM 1722 O O . LEU A 1 217 ? -18.110 3.764 -7.395 1.00 91.94 217 LEU A O 1
ATOM 1726 N N . VAL A 1 218 ? -17.263 5.347 -6.047 1.00 89.75 218 VAL A N 1
ATOM 1727 C CA . VAL A 1 218 ? -15.850 5.042 -6.306 1.00 89.75 218 VAL A CA 1
ATOM 1728 C C . VAL A 1 218 ? -15.536 3.569 -6.011 1.00 89.75 218 VAL A C 1
ATOM 1730 O O . VAL A 1 218 ? -15.032 2.871 -6.888 1.00 89.75 218 VAL A O 1
ATOM 1733 N N . PHE A 1 219 ? -15.891 3.061 -4.827 1.00 91.75 219 PHE A N 1
ATOM 1734 C CA . PHE A 1 219 ? -15.630 1.659 -4.477 1.00 91.75 219 PHE A CA 1
ATOM 1735 C C . PHE A 1 219 ? -16.513 0.662 -5.245 1.00 91.75 219 PHE A C 1
ATOM 1737 O O . PHE A 1 219 ? -16.056 -0.431 -5.573 1.00 91.75 219 PHE A O 1
ATOM 1744 N N . ALA A 1 220 ? -17.757 1.024 -5.571 1.00 91.56 220 ALA A N 1
ATOM 1745 C CA . ALA A 1 220 ? -18.648 0.181 -6.364 1.00 91.56 220 ALA A CA 1
ATOM 1746 C C . ALA A 1 220 ? -18.170 0.067 -7.816 1.00 91.56 220 ALA A C 1
ATOM 1748 O O . ALA A 1 220 ? -18.141 -1.034 -8.355 1.00 91.56 220 ALA A O 1
ATOM 1749 N N . VAL A 1 221 ? -17.750 1.173 -8.437 1.00 88.69 221 VAL A N 1
ATOM 1750 C CA . VAL A 1 221 ? -17.173 1.169 -9.790 1.00 88.69 221 VAL A CA 1
ATOM 1751 C C . VAL A 1 221 ? -15.900 0.332 -9.820 1.00 88.69 221 VAL A C 1
ATOM 1753 O O . VAL A 1 221 ? -15.752 -0.489 -10.718 1.00 88.69 221 VAL A O 1
ATOM 1756 N N . ALA A 1 222 ? -15.028 0.472 -8.820 1.00 85.94 222 ALA A N 1
ATOM 1757 C CA . ALA A 1 222 ? -13.818 -0.339 -8.691 1.00 85.94 222 ALA A CA 1
ATOM 1758 C C . ALA A 1 222 ? -14.114 -1.840 -8.698 1.00 85.94 222 ALA A C 1
ATOM 1760 O O . ALA A 1 222 ? -13.515 -2.606 -9.455 1.00 85.94 222 ALA A O 1
ATOM 1761 N N . LEU A 1 223 ? -15.076 -2.238 -7.867 1.00 89.81 223 LEU A N 1
ATOM 1762 C CA . LEU A 1 223 ? -15.498 -3.618 -7.711 1.00 89.81 223 LEU A CA 1
ATOM 1763 C C . LEU A 1 223 ? -16.139 -4.158 -8.992 1.00 89.81 223 LEU A C 1
ATOM 1765 O O . LEU A 1 223 ? -15.764 -5.229 -9.461 1.00 89.81 223 LEU A O 1
ATOM 1769 N N . LEU A 1 224 ? -17.074 -3.408 -9.578 1.00 88.94 224 LEU A N 1
ATOM 1770 C CA . LEU A 1 224 ? -17.754 -3.803 -10.810 1.00 88.94 224 LEU A CA 1
ATOM 1771 C C . LEU A 1 224 ? -16.780 -3.907 -11.984 1.00 88.94 224 LEU A C 1
ATOM 1773 O O . LEU A 1 224 ? -16.875 -4.851 -12.761 1.00 88.94 224 LEU A O 1
ATOM 1777 N N . TYR A 1 225 ? -15.822 -2.985 -12.087 1.00 84.44 225 TYR A N 1
ATOM 1778 C CA . TYR A 1 225 ? -14.792 -3.017 -13.120 1.00 84.44 225 TYR A CA 1
ATOM 1779 C C . TYR A 1 225 ? -13.911 -4.266 -13.013 1.00 84.44 225 TYR A C 1
ATOM 1781 O O . TYR A 1 225 ? -13.687 -4.942 -14.015 1.00 84.44 225 TYR A O 1
ATOM 1789 N N . ALA A 1 226 ? -13.460 -4.616 -11.804 1.00 84.38 226 ALA A N 1
ATOM 1790 C CA . ALA A 1 226 ? -12.652 -5.817 -11.599 1.00 84.38 226 ALA A CA 1
ATOM 1791 C C . ALA A 1 226 ? -13.427 -7.105 -11.896 1.00 84.38 226 ALA A C 1
ATOM 1793 O O . ALA A 1 226 ? -12.886 -8.013 -12.525 1.00 84.38 226 ALA A O 1
ATOM 1794 N N . LEU A 1 227 ? -14.702 -7.171 -11.502 1.00 85.38 227 LEU A N 1
ATOM 1795 C CA . LEU A 1 227 ? -15.561 -8.299 -11.859 1.00 85.38 227 LEU A CA 1
ATOM 1796 C C . LEU A 1 227 ? -15.751 -8.384 -13.375 1.00 85.38 227 LEU A C 1
ATOM 1798 O O . LEU A 1 227 ? -15.635 -9.464 -13.938 1.00 85.38 227 LEU A O 1
ATOM 1802 N N . PHE A 1 228 ? -15.986 -7.257 -14.047 1.00 83.44 228 PHE A N 1
ATOM 1803 C CA . PHE A 1 228 ? -16.172 -7.226 -15.495 1.00 83.44 228 PHE A CA 1
ATOM 1804 C C . PHE A 1 228 ? -14.920 -7.680 -16.256 1.00 83.44 228 PHE A C 1
ATOM 1806 O O . PHE A 1 228 ? -15.032 -8.500 -17.165 1.00 83.44 228 PHE A O 1
ATOM 1813 N N . GLN A 1 229 ? -13.729 -7.226 -15.849 1.00 78.25 229 GLN A N 1
ATOM 1814 C CA . GLN A 1 229 ? -12.468 -7.701 -16.429 1.00 78.25 229 GLN A CA 1
ATOM 1815 C C . GLN A 1 229 ? -12.243 -9.202 -16.218 1.00 78.25 229 GLN A C 1
ATOM 1817 O O . GLN A 1 229 ? -11.710 -9.855 -17.104 1.00 78.25 229 GLN A O 1
ATOM 1822 N N . MET A 1 230 ? -12.670 -9.764 -15.085 1.00 73.12 230 MET A N 1
ATOM 1823 C CA . MET A 1 230 ? -12.503 -11.193 -14.797 1.00 73.12 230 MET A CA 1
ATOM 1824 C C . MET A 1 230 ? -13.323 -12.101 -15.735 1.00 73.12 230 MET A C 1
ATOM 1826 O O . MET A 1 230 ? -12.955 -13.257 -15.934 1.00 73.12 230 MET A O 1
ATOM 1830 N N . PHE A 1 231 ? -14.425 -11.599 -16.307 1.00 70.69 231 PHE A N 1
ATOM 1831 C CA . PHE A 1 231 ? -15.293 -12.356 -17.221 1.00 70.69 231 PHE A CA 1
ATOM 1832 C C . PHE A 1 231 ? -15.038 -12.076 -18.708 1.00 70.69 231 PHE A C 1
ATOM 1834 O O . PHE A 1 231 ? -15.590 -12.778 -19.557 1.00 70.69 231 PHE A O 1
ATOM 1841 N N . LEU A 1 232 ? -14.222 -11.075 -19.041 1.00 67.12 232 LEU A N 1
ATOM 1842 C CA . LEU A 1 232 ? -13.805 -10.819 -20.415 1.00 67.12 232 LEU A CA 1
ATOM 1843 C C . LEU A 1 232 ? -12.551 -11.648 -20.727 1.00 67.12 232 LEU A C 1
ATOM 1845 O O . LEU A 1 232 ? -11.572 -11.548 -19.988 1.00 67.12 232 LEU A O 1
ATOM 1849 N N . PRO A 1 233 ? -12.543 -12.455 -21.802 1.00 47.53 233 PRO A N 1
ATOM 1850 C CA . PRO A 1 233 ? -11.310 -13.075 -22.263 1.00 47.53 233 PRO A CA 1
ATOM 1851 C C . PRO A 1 233 ? -10.319 -11.979 -22.676 1.00 47.53 233 PRO A C 1
ATOM 1853 O O . PRO A 1 233 ? -10.691 -11.050 -23.397 1.00 47.53 233 PRO A O 1
ATOM 1856 N N . SER A 1 234 ? -9.091 -12.092 -22.164 1.00 53.34 234 SER A N 1
ATOM 1857 C CA . SER A 1 234 ? -7.925 -11.279 -22.531 1.00 53.34 234 SER A CA 1
ATOM 1858 C C . SER A 1 234 ? -7.617 -11.359 -24.019 1.00 53.34 234 SER A C 1
ATOM 1860 O O . SER A 1 234 ? -7.587 -12.512 -24.514 1.00 53.34 234 SER A O 1
#

Secondary structure (DSSP, 8-state):
-HHHHHHHHHHHHHHHHHHHHHHT-----TTTT--HHHHHTTHHHHHHHT--HHHHHHHHHHHHHHHHTT----HHHHHHHHHHHHHHHHHHHHHHHHHH-SS--SSTTGGGTTS-HHHHHHHHHHHHHHHHHHHHHHHHHHHHIIIIIS---HHHHHHHHHHHHHHHHHTT---HHHHHHHIIIIIIHHHHHHHHHHHHHH-TT-GGGGGHHHHHHHHHHHHHHHHHHHHS--

Mean predicted aligned error: 6.62 Å